Protein AF-0000000084342957 (afdb_homodimer)

Solvent-accessible surface area (backbone atoms only — not comparable to full-atom values): 15494 Å² total; per-residue (Å²): 100,34,30,56,42,54,36,85,74,47,52,72,44,72,30,67,52,83,73,26,59,32,40,30,31,39,36,28,61,41,45,29,20,44,30,53,32,38,37,45,49,62,31,44,45,52,56,25,29,35,70,24,35,32,45,36,38,28,73,36,48,53,37,38,39,32,48,64,72,35,62,43,83,40,42,57,50,13,36,37,44,44,62,55,54,48,44,33,34,40,35,20,83,49,90,54,54,22,34,37,38,40,35,29,37,32,11,43,66,70,14,83,53,43,42,89,56,46,39,68,37,36,43,71,87,54,81,88,56,61,72,46,62,33,43,81,42,66,64,58,90,84,52,83,78,61,67,60,68,14,54,60,69,75,108,100,33,30,57,43,52,37,84,74,48,51,70,44,72,30,67,53,83,73,28,59,33,41,29,31,37,37,29,62,41,45,30,21,44,31,51,33,39,36,44,50,60,31,44,45,52,55,24,28,34,68,25,35,33,45,36,38,28,73,36,49,50,37,37,38,34,49,64,74,36,62,43,81,40,40,55,51,13,36,36,45,44,64,56,56,47,44,32,34,41,35,20,83,48,89,55,54,22,34,37,38,40,34,28,38,32,11,44,68,71,14,82,54,42,42,88,57,46,41,69,37,37,43,70,88,53,81,85,57,61,72,45,62,32,44,81,41,67,63,57,92,83,53,83,76,62,68,62,68,13,53,60,68,74,108

Foldseek 3Di:
DALDDDPVRFDWDWFPLPVFIWTWGKEAAAWKIKIWIKGFAFGWHAKWFKQWKKKKAWQAAWKWKDWQLAIDIDHHGDMDIDHHGTTMIMTRNDNGMTIMMMMTTQYQCPAPRPVVRYHYRDDVPDDGHHPDHMYIGGDDPPDPRDVCSHVVVVD/DALDDDPVRFDWDWFPLPVFIWTWGKEAAAWKIKIWIKGFAFGWHAWKFKQWKKKKAWQAAWKWKDWQLAIDIDHHGDMDIDHHGTTMIMTRNDHGMTIMMMMTTQYQCPAPRPVVRYYYRDDVPDDGHHPDHMYIGGDDPPDPRDPCSHVVVVD

Radius of gyration: 19.11 Å; Cα contacts (8 Å, |Δi|>4): 869; chains: 2; bounding box: 41×60×44 Å

InterPro domains:
  IPR011051 RmlC-like cupin domain superfamily [SSF51182] (17-108)
  IPR013096 Cupin 2, conserved barrel [PF07883] (40-103)
  IPR014710 RmlC-like jelly roll fold [G3DSA:2.60.120.10] (9-112)
  IPR052538 Flavonoid dioxygenase-like [PTHR43346] (22-108)

Structure (mmCIF, N/CA/C/O backbone):
data_AF-0000000084342957-model_v1
#
loop_
_entity.id
_entity.type
_entity.pdbx_description
1 polymer 'Cupin domain-containing protein'
#
loop_
_atom_site.group_PDB
_atom_site.id
_atom_site.type_symbol
_atom_site.label_atom_id
_atom_site.label_alt_id
_atom_site.label_comp_id
_atom_site.label_asym_id
_atom_site.label_entity_id
_atom_site.label_seq_id
_atom_site.pdbx_PDB_ins_code
_atom_site.Cartn_x
_atom_site.Cartn_y
_atom_site.Cartn_z
_atom_site.occupancy
_atom_site.B_iso_or_equiv
_atom_site.auth_seq_id
_atom_site.auth_comp_id
_atom_site.auth_asym_id
_atom_site.auth_atom_id
_atom_site.pdbx_PDB_model_num
ATOM 1 N N . MET A 1 1 ? 16.969 -3.561 -14.594 1 85 1 MET A N 1
ATOM 2 C CA . MET A 1 1 ? 15.82 -3.293 -13.727 1 85 1 MET A CA 1
ATOM 3 C C . MET A 1 1 ? 14.875 -4.484 -13.695 1 85 1 MET A C 1
ATOM 5 O O . MET A 1 1 ? 14.914 -5.34 -14.586 1 85 1 MET A O 1
ATOM 9 N N . SER A 1 2 ? 14.156 -4.656 -12.633 1 96.25 2 SER A N 1
ATOM 10 C CA . SER A 1 2 ? 13.266 -5.793 -12.422 1 96.25 2 SER A CA 1
ATOM 11 C C . SER A 1 2 ? 11.984 -5.363 -11.711 1 96.25 2 SER A C 1
ATOM 13 O O . SER A 1 2 ? 11.945 -4.316 -11.07 1 96.25 2 SER A O 1
ATOM 15 N N . ILE A 1 3 ? 11.016 -6.16 -11.883 1 98.69 3 ILE A N 1
ATOM 16 C CA . ILE A 1 3 ? 9.773 -5.941 -11.156 1 98.69 3 ILE A CA 1
ATOM 17 C C . ILE A 1 3 ? 9.945 -6.355 -9.695 1 98.69 3 ILE A C 1
ATOM 19 O O . ILE A 1 3 ? 9.055 -6.141 -8.875 1 98.69 3 ILE A O 1
ATOM 23 N N . HIS A 1 4 ? 11.016 -6.926 -9.328 1 98.81 4 HIS A N 1
ATOM 24 C CA . HIS A 1 4 ? 11.391 -7.32 -7.977 1 98.81 4 HIS A CA 1
ATOM 25 C C . HIS A 1 4 ? 12.617 -6.551 -7.5 1 98.81 4 HIS A C 1
ATOM 27 O O . HIS A 1 4 ? 13.578 -6.383 -8.25 1 98.81 4 HIS A O 1
ATOM 33 N N . ALA A 1 5 ? 12.609 -6.043 -6.309 1 98.81 5 ALA A N 1
ATOM 34 C CA . ALA A 1 5 ? 13.75 -5.418 -5.648 1 98.81 5 ALA A CA 1
ATOM 35 C C . ALA A 1 5 ? 13.93 -5.961 -4.234 1 98.81 5 ALA A C 1
ATOM 37 O O . ALA A 1 5 ? 12.977 -5.988 -3.449 1 98.81 5 ALA A O 1
ATOM 38 N N . SER A 1 6 ? 15.156 -6.406 -3.951 1 98.5 6 SER A N 1
ATOM 39 C CA . SER A 1 6 ? 15.438 -6.793 -2.572 1 98.5 6 SER A CA 1
ATOM 40 C C . SER A 1 6 ? 15.32 -5.598 -1.63 1 98.5 6 SER A C 1
ATOM 42 O O . SER A 1 6 ? 15.555 -4.457 -2.035 1 98.5 6 SER A O 1
ATOM 44 N N . GLY A 1 7 ? 14.914 -5.883 -0.391 1 97.81 7 GLY A N 1
ATOM 45 C CA . GLY A 1 7 ? 14.875 -4.812 0.595 1 97.81 7 GLY A CA 1
ATOM 46 C C . GLY A 1 7 ? 16.188 -4.059 0.713 1 97.81 7 GLY A C 1
ATOM 47 O O . GLY A 1 7 ? 16.188 -2.836 0.876 1 97.81 7 GLY A O 1
ATOM 48 N N . ALA A 1 8 ? 17.25 -4.75 0.564 1 97.5 8 ALA A N 1
ATOM 49 C CA . ALA A 1 8 ? 18.578 -4.164 0.693 1 97.5 8 ALA A CA 1
ATOM 50 C C . ALA A 1 8 ? 18.891 -3.264 -0.497 1 97.5 8 ALA A C 1
ATOM 52 O O . ALA A 1 8 ? 19.672 -2.318 -0.376 1 97.5 8 ALA A O 1
ATOM 53 N N . SER A 1 9 ? 18.297 -3.521 -1.662 1 98.06 9 SER A N 1
ATOM 54 C CA . SER A 1 9 ? 18.625 -2.773 -2.871 1 98.06 9 SER A CA 1
ATOM 55 C C . SER A 1 9 ? 17.781 -1.5 -2.975 1 98.06 9 SER A C 1
ATOM 57 O O . SER A 1 9 ? 18.078 -0.625 -3.791 1 98.06 9 SER A O 1
ATOM 59 N N . VAL A 1 10 ? 16.688 -1.373 -2.205 1 98.62 10 VAL A N 1
ATOM 60 C CA . VAL A 1 10 ? 15.93 -0.135 -2.113 1 98.62 10 VAL A CA 1
ATOM 61 C C . VAL A 1 10 ? 16.5 0.743 -1 1 98.62 10 VAL A C 1
ATOM 63 O O . VAL A 1 10 ? 16.391 0.409 0.182 1 98.62 10 VAL A O 1
ATOM 66 N N . PRO A 1 11 ? 17.047 1.845 -1.346 1 98.31 11 PRO A N 1
ATOM 67 C CA . PRO A 1 11 ? 17.688 2.656 -0.306 1 98.31 11 PRO A CA 1
ATOM 68 C C . PRO A 1 11 ? 16.688 3.328 0.621 1 98.31 11 PRO A C 1
ATOM 70 O O . PRO A 1 11 ? 15.617 3.75 0.173 1 98.31 11 PRO A O 1
ATOM 73 N N . GLU A 1 12 ? 16.969 3.289 1.884 1 98.38 12 GLU A N 1
ATOM 74 C CA . GLU A 1 12 ? 16.297 4.203 2.807 1 98.38 12 GLU A CA 1
ATOM 75 C C . GLU A 1 12 ? 16.969 5.574 2.807 1 98.38 12 GLU A C 1
ATOM 77 O O . GLU A 1 12 ? 18.188 5.68 2.988 1 98.38 12 GLU A O 1
ATOM 82 N N . ASP A 1 13 ? 16.219 6.605 2.529 1 98.38 13 ASP A N 1
ATOM 83 C CA . ASP A 1 13 ? 16.766 7.953 2.508 1 98.38 13 ASP A CA 1
ATOM 84 C C . ASP A 1 13 ? 15.812 8.953 3.162 1 98.38 13 ASP A C 1
ATOM 86 O O . ASP A 1 13 ? 14.742 8.562 3.645 1 98.38 13 ASP A O 1
ATOM 90 N N . VAL A 1 14 ? 16.25 10.156 3.277 1 97.88 14 VAL A N 1
ATOM 91 C CA . VAL A 1 14 ? 15.539 11.18 4.023 1 97.88 14 VAL A CA 1
ATOM 92 C C . VAL A 1 14 ? 14.633 11.969 3.076 1 97.88 14 VAL A C 1
ATOM 94 O O . VAL A 1 14 ? 15.078 12.43 2.023 1 97.88 14 VAL A O 1
ATOM 97 N N . ALA A 1 15 ? 13.367 12.031 3.375 1 97.19 15 ALA A N 1
ATOM 98 C CA . ALA A 1 15 ? 12.438 12.969 2.752 1 97.19 15 ALA A CA 1
ATOM 99 C C . ALA A 1 15 ? 12.297 14.234 3.592 1 97.19 15 ALA A C 1
ATOM 101 O O . ALA A 1 15 ? 11.875 14.172 4.75 1 97.19 15 ALA A O 1
ATOM 102 N N . ASP A 1 16 ? 12.555 15.344 2.98 1 94.44 16 ASP A N 1
ATOM 103 C CA . ASP A 1 16 ? 12.57 16.609 3.688 1 94.44 16 ASP A CA 1
ATOM 104 C C . ASP A 1 16 ? 11.273 17.391 3.471 1 94.44 16 ASP A C 1
ATOM 106 O O . ASP A 1 16 ? 11.016 17.891 2.373 1 94.44 16 ASP A O 1
ATOM 110 N N . MET A 1 17 ? 10.508 17.547 4.551 1 91.94 17 MET A N 1
ATOM 111 C CA . MET A 1 17 ? 9.219 18.219 4.488 1 91.94 17 MET A CA 1
ATOM 112 C C . MET A 1 17 ? 9.352 19.688 4.91 1 91.94 17 MET A C 1
ATOM 114 O O . MET A 1 17 ? 8.352 20.328 5.227 1 91.94 17 MET A O 1
ATOM 118 N N . GLY A 1 18 ? 10.578 20.188 4.91 1 84.81 18 GLY A N 1
ATOM 119 C CA . GLY A 1 18 ? 10.836 21.562 5.305 1 84.81 18 GLY A CA 1
ATOM 120 C C . GLY A 1 18 ? 10.984 21.734 6.805 1 84.81 18 GLY A C 1
ATOM 121 O O . GLY A 1 18 ? 12.086 22 7.297 1 84.81 18 GLY A O 1
ATOM 122 N N . SER A 1 19 ? 9.922 21.547 7.543 1 87.06 19 SER A N 1
ATOM 123 C CA . SER A 1 19 ? 9.93 21.719 8.992 1 87.06 19 SER A CA 1
ATOM 124 C C . SER A 1 19 ? 10.383 20.453 9.695 1 87.06 19 SER A C 1
ATOM 126 O O . SER A 1 19 ? 10.75 20.484 10.875 1 87.06 19 SER A O 1
ATOM 128 N N . ALA A 1 20 ? 10.281 19.422 9.07 1 94.62 20 ALA A N 1
ATOM 129 C CA . ALA A 1 20 ? 10.664 18.094 9.578 1 94.62 20 ALA A CA 1
ATOM 130 C C . ALA A 1 20 ? 11.047 17.156 8.445 1 94.62 20 ALA A C 1
ATOM 132 O O . ALA A 1 20 ? 10.766 17.438 7.277 1 94.62 20 ALA A O 1
ATOM 133 N N . SER A 1 21 ? 11.797 16.141 8.82 1 97.44 21 SER A N 1
ATOM 134 C CA . SER A 1 21 ? 12.156 15.117 7.848 1 97.44 21 SER A CA 1
ATOM 135 C C . SER A 1 21 ? 11.867 13.719 8.391 1 97.44 21 SER A C 1
ATOM 137 O O . SER A 1 21 ? 11.688 13.539 9.594 1 97.44 21 SER A O 1
ATOM 139 N N . PHE A 1 22 ? 11.719 12.844 7.527 1 98.06 22 PHE A N 1
ATOM 140 C CA . PHE A 1 22 ? 11.555 11.445 7.906 1 98.06 22 PHE A CA 1
ATOM 141 C C . PHE A 1 22 ? 12.367 10.539 6.984 1 98.06 22 PHE A C 1
ATOM 143 O O . PHE A 1 22 ? 12.773 10.953 5.898 1 98.06 22 PHE A O 1
ATOM 150 N N . ARG A 1 23 ? 12.648 9.305 7.449 1 98.56 23 ARG A N 1
ATOM 151 C CA . ARG A 1 23 ? 13.312 8.297 6.629 1 98.56 23 ARG A CA 1
ATOM 152 C C . ARG A 1 23 ? 12.297 7.383 5.957 1 98.56 23 ARG A C 1
ATOM 154 O O . ARG A 1 23 ? 11.273 7.039 6.555 1 98.56 23 ARG A O 1
ATOM 161 N N . THR A 1 24 ? 12.633 7.062 4.746 1 98.75 24 THR A N 1
ATOM 162 C CA . THR A 1 24 ? 11.656 6.242 4.035 1 98.75 24 THR A CA 1
ATOM 163 C C . THR A 1 24 ? 12.336 5.41 2.951 1 98.75 24 THR A C 1
ATOM 165 O O . THR A 1 24 ? 13.359 5.816 2.404 1 98.75 24 THR A O 1
ATOM 168 N N . LYS A 1 25 ? 11.875 4.191 2.744 1 98.88 25 LYS A N 1
ATOM 169 C CA . LYS A 1 25 ? 12.031 3.471 1.486 1 98.88 25 LYS A CA 1
ATOM 170 C C . LYS A 1 25 ? 10.828 3.695 0.57 1 98.88 25 LYS A C 1
ATOM 172 O O . LYS A 1 25 ? 9.688 3.744 1.033 1 98.88 25 LYS A O 1
ATOM 177 N N . ALA A 1 26 ? 11.094 3.852 -0.698 1 98.94 26 ALA A N 1
ATOM 178 C CA . ALA A 1 26 ? 10.008 4.121 -1.633 1 98.94 26 ALA A CA 1
ATOM 179 C C . ALA A 1 26 ? 10.18 3.334 -2.926 1 98.94 26 ALA A C 1
ATOM 181 O O . ALA A 1 26 ? 11.281 3.279 -3.482 1 98.94 26 ALA A O 1
ATOM 182 N N . VAL A 1 27 ? 9.07 2.705 -3.389 1 98.94 27 VAL A N 1
ATOM 183 C CA . VAL A 1 27 ? 9.023 2.064 -4.699 1 98.94 27 VAL A CA 1
ATOM 184 C C . VAL A 1 27 ? 7.789 2.533 -5.461 1 98.94 27 VAL A C 1
ATOM 186 O O . VAL A 1 27 ? 6.883 3.133 -4.879 1 98.94 27 VAL A O 1
ATOM 189 N N . TYR A 1 28 ? 7.82 2.322 -6.75 1 98.94 28 TYR A N 1
ATOM 190 C CA . TYR A 1 28 ? 6.66 2.719 -7.543 1 98.94 28 TYR A CA 1
ATOM 191 C C . TYR A 1 28 ? 6.523 1.845 -8.781 1 98.94 28 TYR A C 1
ATOM 193 O O . TYR A 1 28 ? 7.5 1.259 -9.25 1 98.94 28 TYR A O 1
ATOM 201 N N . GLY A 1 29 ? 5.328 1.622 -9.203 1 98.81 29 GLY A N 1
ATOM 202 C CA . GLY A 1 29 ? 4.996 1.127 -10.531 1 98.81 29 GLY A CA 1
ATOM 203 C C . GLY A 1 29 ? 4.391 2.189 -11.43 1 98.81 29 GLY A C 1
ATOM 204 O O . GLY A 1 29 ? 4.758 3.363 -11.344 1 98.81 29 GLY A O 1
ATOM 205 N N . GLY A 1 30 ? 3.537 1.768 -12.367 1 98.75 30 GLY A N 1
ATOM 206 C CA . GLY A 1 30 ? 2.898 2.705 -13.273 1 98.75 30 GLY A CA 1
ATOM 207 C C . GLY A 1 30 ? 1.683 3.387 -12.672 1 98.75 30 GLY A C 1
ATOM 208 O O . GLY A 1 30 ? 1.327 4.496 -13.07 1 98.75 30 GLY A O 1
ATOM 209 N N . SER A 1 31 ? 1.071 2.752 -11.672 1 98.88 31 SER A N 1
ATOM 210 C CA . SER A 1 31 ? -0.23 3.23 -11.219 1 98.88 31 SER A CA 1
ATOM 211 C C . SER A 1 31 ? -0.143 3.812 -9.812 1 98.88 31 SER A C 1
ATOM 213 O O . SER A 1 31 ? -0.977 4.633 -9.422 1 98.88 31 SER A O 1
ATOM 215 N N . SER A 1 32 ? 0.807 3.381 -9 1 98.94 32 SER A N 1
ATOM 216 C CA . SER A 1 32 ? 0.867 3.789 -7.598 1 98.94 32 SER A CA 1
ATOM 217 C C . SER A 1 32 ? 2.301 3.768 -7.078 1 98.94 32 SER A C 1
ATOM 219 O O . SER A 1 32 ? 3.211 3.303 -7.77 1 98.94 32 SER A O 1
ATOM 221 N N . SER A 1 33 ? 2.557 4.352 -5.969 1 98.94 33 SER A N 1
ATOM 222 C CA . SER A 1 33 ? 3.793 4.234 -5.199 1 98.94 33 SER A CA 1
ATOM 223 C C . SER A 1 33 ? 3.521 3.703 -3.797 1 98.94 33 SER A C 1
ATOM 225 O O . SER A 1 33 ? 2.408 3.832 -3.283 1 98.94 33 SER A O 1
ATOM 227 N N . LEU A 1 34 ? 4.453 3.043 -3.24 1 98.94 34 LEU A N 1
ATOM 228 C CA . LEU A 1 34 ? 4.441 2.438 -1.914 1 98.94 34 LEU A CA 1
ATOM 229 C C . LEU A 1 34 ? 5.668 2.867 -1.11 1 98.94 34 LEU A C 1
ATOM 231 O O . LEU A 1 34 ? 6.801 2.691 -1.559 1 98.94 34 LEU A O 1
ATOM 235 N N . MET A 1 35 ? 5.414 3.43 0.099 1 98.94 35 MET A N 1
ATOM 236 C CA . MET A 1 35 ? 6.484 3.932 0.952 1 98.94 35 MET A CA 1
ATOM 237 C C . MET A 1 35 ? 6.406 3.316 2.346 1 98.94 35 MET A C 1
ATOM 239 O O . MET A 1 35 ? 5.32 3.176 2.906 1 98.94 35 MET A O 1
ATOM 243 N N . ILE A 1 36 ? 7.496 2.855 2.842 1 98.94 36 ILE A N 1
ATOM 244 C CA . ILE A 1 36 ? 7.672 2.494 4.242 1 98.94 36 ILE A CA 1
ATOM 245 C C . ILE A 1 36 ? 8.406 3.613 4.977 1 98.94 36 ILE A C 1
ATOM 247 O O . ILE A 1 36 ? 9.641 3.697 4.918 1 98.94 36 ILE A O 1
ATOM 251 N N . ALA A 1 37 ? 7.699 4.441 5.707 1 98.88 37 ALA A N 1
ATOM 252 C CA . ALA A 1 37 ? 8.211 5.711 6.207 1 98.88 37 ALA A CA 1
ATOM 253 C C . ALA A 1 37 ? 8.289 5.711 7.73 1 98.88 37 ALA A C 1
ATOM 255 O O . ALA A 1 37 ? 7.312 5.395 8.406 1 98.88 37 ALA A O 1
ATOM 256 N N . THR A 1 38 ? 9.375 6.031 8.25 1 98.88 38 THR A N 1
ATOM 257 C CA . THR A 1 38 ? 9.562 6.145 9.688 1 98.88 38 THR A CA 1
ATOM 258 C C . THR A 1 38 ? 9.688 7.609 10.102 1 98.88 38 THR A C 1
ATOM 260 O O . THR A 1 38 ? 10.555 8.328 9.602 1 98.88 38 THR A O 1
ATOM 263 N N . ARG A 1 39 ? 8.852 8.016 10.953 1 98.62 39 ARG A N 1
ATOM 264 C CA . ARG A 1 39 ? 8.852 9.375 11.484 1 98.62 39 ARG A CA 1
ATOM 265 C C . ARG A 1 39 ? 9.398 9.398 12.906 1 98.62 39 ARG A C 1
ATOM 267 O O . ARG A 1 39 ? 8.922 8.664 13.773 1 98.62 39 ARG A O 1
ATOM 274 N N . PRO A 1 40 ? 10.375 10.227 13.164 1 98.56 40 PRO A N 1
ATOM 275 C CA . PRO A 1 40 ? 10.961 10.266 14.508 1 98.56 40 PRO A CA 1
ATOM 276 C C . PRO A 1 40 ? 10.016 10.867 15.547 1 98.56 40 PRO A C 1
ATOM 278 O O . PRO A 1 40 ? 9 11.461 15.195 1 98.56 40 PRO A O 1
ATOM 281 N N . ALA A 1 41 ? 10.391 10.656 16.859 1 98.44 41 ALA A N 1
ATOM 282 C CA . ALA A 1 41 ? 9.688 11.328 17.953 1 98.44 41 ALA A CA 1
ATOM 283 C C . ALA A 1 41 ? 9.648 12.836 17.734 1 98.44 41 ALA A C 1
ATOM 285 O O . ALA A 1 41 ? 10.648 13.438 17.328 1 98.44 41 ALA A O 1
ATOM 286 N N . GLY A 1 42 ? 8.5 13.422 17.906 1 97.88 42 GLY A N 1
ATOM 287 C CA . GLY A 1 42 ? 8.367 14.867 17.812 1 97.88 42 GLY A CA 1
ATOM 288 C C . GLY A 1 42 ? 8.156 15.359 16.391 1 97.88 42 GLY A C 1
ATOM 289 O O . GLY A 1 42 ? 7.938 16.547 16.156 1 97.88 42 GLY A O 1
ATOM 290 N N . TYR A 1 43 ? 8.242 14.43 15.391 1 98.06 43 TYR A N 1
ATOM 291 C CA . TYR A 1 43 ? 8.039 14.797 13.992 1 98.06 43 TYR A CA 1
ATOM 292 C C . TYR A 1 43 ? 6.777 15.633 13.82 1 98.06 43 TYR A C 1
ATOM 294 O O . TYR A 1 43 ? 5.723 15.289 14.359 1 98.06 43 TYR A O 1
ATOM 302 N N . HIS A 1 44 ? 6.855 16.75 13.109 1 97.56 44 HIS A N 1
ATOM 303 C CA . HIS A 1 44 ? 5.738 17.625 12.805 1 97.56 44 HIS A CA 1
ATOM 304 C C . HIS A 1 44 ? 5.883 18.25 11.422 1 97.56 44 HIS A C 1
ATOM 306 O O . HIS A 1 44 ? 6.539 19.281 11.258 1 97.56 44 HIS A O 1
ATOM 312 N N . SER A 1 45 ? 5.168 17.672 10.43 1 96.06 45 SER A N 1
ATOM 313 C CA . SER A 1 45 ? 5.324 18.156 9.07 1 96.06 45 SER A CA 1
ATOM 314 C C . SER A 1 45 ? 4.492 19.422 8.844 1 96.06 45 SER A C 1
ATOM 316 O O . SER A 1 45 ? 3.547 19.688 9.586 1 96.06 45 SER A O 1
ATOM 318 N N . ARG A 1 46 ? 4.762 20.141 7.754 1 94.38 46 ARG A N 1
ATOM 319 C CA . ARG A 1 46 ? 3.969 21.281 7.316 1 94.38 46 ARG A CA 1
ATOM 320 C C . ARG A 1 46 ? 2.725 20.828 6.559 1 94.38 46 ARG A C 1
ATOM 322 O O . ARG A 1 46 ? 2.777 19.859 5.789 1 94.38 46 ARG A O 1
ATOM 329 N N . PRO A 1 47 ? 1.67 21.609 6.777 1 96.88 47 PRO A N 1
ATOM 330 C CA . PRO A 1 47 ? 0.495 21.312 5.953 1 96.88 47 PRO A CA 1
ATOM 331 C C . PRO A 1 47 ? 0.797 21.359 4.457 1 96.88 47 PRO A C 1
ATOM 333 O O . PRO A 1 47 ? 1.562 22.219 4 1 96.88 47 PRO A O 1
ATOM 336 N N . HIS A 1 48 ? 0.256 20.469 3.641 1 98 48 HIS A N 1
ATOM 337 C CA . HIS A 1 48 ? 0.51 20.328 2.209 1 98 48 HIS A CA 1
ATOM 338 C C . HIS A 1 48 ? -0.633 19.609 1.513 1 98 48 HIS A C 1
ATOM 340 O O . HIS A 1 48 ? -1.57 19.141 2.166 1 98 48 HIS A O 1
ATOM 346 N N . THR A 1 49 ? -0.619 19.562 0.205 1 98.25 49 THR A N 1
ATOM 347 C CA . THR A 1 49 ? -1.577 18.828 -0.62 1 98.25 49 THR A CA 1
ATOM 348 C C . THR A 1 49 ? -0.86 18.031 -1.704 1 98.25 49 THR A C 1
ATOM 350 O O . THR A 1 49 ? 0.312 18.281 -1.993 1 98.25 49 THR A O 1
ATOM 353 N N . HIS A 1 50 ? -1.405 17.109 -2.209 1 98.31 50 HIS A N 1
ATOM 354 C CA . HIS A 1 50 ? -1.101 16.438 -3.473 1 98.31 50 HIS A CA 1
ATOM 355 C C . HIS A 1 50 ? -2.354 15.828 -4.09 1 98.31 50 HIS A C 1
ATOM 357 O O . HIS A 1 50 ? -3.295 15.484 -3.373 1 98.31 50 HIS A O 1
ATOM 363 N N . ASP A 1 51 ? -2.371 15.758 -5.465 1 98.19 51 ASP A N 1
ATOM 364 C CA . ASP A 1 51 ? -3.535 15.281 -6.211 1 98.19 51 ASP A CA 1
ATOM 365 C C . ASP A 1 51 ? -3.504 13.766 -6.375 1 98.19 51 ASP A C 1
ATOM 367 O O . ASP A 1 51 ? -3.574 13.258 -7.496 1 98.19 51 ASP A O 1
ATOM 371 N N . CYS A 1 52 ? -3.455 13.031 -5.359 1 98.75 52 CYS A N 1
ATOM 372 C CA . CYS A 1 52 ? -3.566 11.578 -5.301 1 98.75 52 CYS A CA 1
ATOM 373 C C . CYS A 1 52 ? -4.285 11.133 -4.035 1 98.75 52 CYS A C 1
ATOM 375 O O . CYS A 1 52 ? -4.359 11.891 -3.062 1 98.75 52 CYS A O 1
ATOM 377 N N . GLU A 1 53 ? -4.961 10.039 -4.141 1 98.88 53 GLU A N 1
ATOM 378 C CA . GLU A 1 53 ? -5.43 9.359 -2.938 1 98.88 53 GLU A CA 1
ATOM 379 C C . GLU A 1 53 ? -4.27 8.75 -2.16 1 98.88 53 GLU A C 1
ATOM 381 O O . GLU A 1 53 ? -3.355 8.164 -2.752 1 98.88 53 GLU A O 1
ATOM 386 N N . GLN A 1 54 ? -4.242 8.891 -0.891 1 98.94 54 GLN A N 1
ATOM 387 C CA . GLN A 1 54 ? -3.24 8.273 -0.029 1 98.94 54 GLN A CA 1
ATOM 388 C C . GLN A 1 54 ? -3.887 7.336 0.984 1 98.94 54 GLN A C 1
ATOM 390 O O . GLN A 1 54 ? -4.75 7.75 1.762 1 98.94 54 GLN A O 1
ATOM 395 N N . LEU A 1 55 ? -3.654 6.035 0.95 1 98.94 55 LEU A N 1
ATOM 396 C CA . LEU A 1 55 ? -3.996 5.082 2 1 98.94 55 LEU A CA 1
ATOM 397 C C . LEU A 1 55 ? -2.822 4.879 2.951 1 98.94 55 LEU A C 1
ATOM 399 O O . LEU A 1 55 ? -1.672 4.793 2.514 1 98.94 55 LEU A O 1
ATOM 403 N N . ASN A 1 56 ? -3.102 4.863 4.215 1 98.94 56 ASN A N 1
ATOM 404 C CA . ASN A 1 56 ? -2.092 4.699 5.254 1 98.94 56 ASN A CA 1
ATOM 405 C C . ASN A 1 56 ? -2.412 3.523 6.168 1 98.94 56 ASN A C 1
ATOM 407 O O . ASN A 1 56 ? -3.574 3.299 6.516 1 98.94 56 ASN A O 1
ATOM 411 N N . TRP A 1 57 ? -1.453 2.756 6.484 1 99 57 TRP A N 1
ATOM 412 C CA . TRP A 1 57 ? -1.478 1.754 7.547 1 99 57 TRP A CA 1
ATOM 413 C C . TRP A 1 57 ? -0.358 1.999 8.555 1 99 57 TRP A C 1
ATOM 415 O O . TRP A 1 57 ? 0.818 2.041 8.18 1 99 57 TRP A O 1
ATOM 425 N N . LEU A 1 58 ? -0.715 2.248 9.844 1 98.94 58 LEU A N 1
ATOM 426 C CA . LEU A 1 58 ? 0.312 2.463 10.859 1 98.94 58 LEU A CA 1
ATOM 427 C C . LEU A 1 58 ? 0.857 1.133 11.367 1 98.94 58 LEU A C 1
ATOM 429 O O . LEU A 1 58 ? 0.176 0.42 12.109 1 98.94 58 LEU A O 1
ATOM 433 N N . GLN A 1 59 ? 2.062 0.852 10.992 1 98.81 59 GLN A N 1
ATOM 434 C CA . GLN A 1 59 ? 2.678 -0.431 11.32 1 98.81 59 GLN A CA 1
ATOM 435 C C . GLN A 1 59 ? 3.129 -0.469 12.773 1 98.81 59 GLN A C 1
ATOM 437 O O . GLN A 1 59 ? 3.062 -1.515 13.422 1 98.81 59 GLN A O 1
ATOM 442 N N . SER A 1 60 ? 3.639 0.642 13.266 1 98.81 60 SER A N 1
ATOM 443 C CA . SER A 1 60 ? 4.094 0.713 14.648 1 98.81 60 SER A CA 1
ATOM 444 C C . SER A 1 60 ? 4.047 2.145 15.172 1 98.81 60 SER A C 1
ATOM 446 O O . SER A 1 60 ? 4.148 3.098 14.398 1 98.81 60 SER A O 1
ATOM 448 N N . GLY A 1 61 ? 3.893 2.311 16.547 1 98.75 61 GLY A N 1
ATOM 449 C CA . GLY A 1 61 ? 3.867 3.609 17.203 1 98.75 61 GLY A CA 1
ATOM 450 C C . GLY A 1 61 ? 2.496 4.258 17.188 1 98.75 61 GLY A C 1
ATOM 451 O O . GLY A 1 61 ? 1.479 3.568 17.281 1 98.75 61 GLY A O 1
ATOM 452 N N . GLU A 1 62 ? 2.461 5.547 17.297 1 98.75 62 GLU A N 1
ATOM 453 C CA . GLU A 1 62 ? 1.262 6.371 17.188 1 98.75 62 GLU A CA 1
ATOM 454 C C . GLU A 1 62 ? 1.54 7.648 16.406 1 98.75 62 GLU A C 1
ATOM 456 O O . GLU A 1 62 ? 2.689 8.086 16.297 1 98.75 62 GLU A O 1
ATOM 461 N N . LEU A 1 63 ? 0.555 8.172 15.828 1 98.81 63 LEU A N 1
ATOM 462 C CA . LEU A 1 63 ? 0.706 9.336 14.969 1 98.81 63 LEU A CA 1
ATOM 463 C C . LEU A 1 63 ? -0.606 10.102 14.859 1 98.81 63 LEU A C 1
ATOM 465 O O . LEU A 1 63 ? -1.657 9.516 14.602 1 98.81 63 LEU A O 1
ATOM 469 N N . TRP A 1 64 ? -0.577 11.391 15.094 1 98.88 64 TRP A N 1
ATOM 470 C CA . TRP A 1 64 ? -1.694 12.25 14.727 1 98.88 64 TRP A CA 1
ATOM 471 C C . TRP A 1 64 ? -1.621 12.641 13.25 1 98.88 64 TRP A C 1
ATOM 473 O O . TRP A 1 64 ? -0.572 13.07 12.766 1 98.88 64 TRP A O 1
ATOM 483 N N . VAL A 1 65 ? -2.684 12.414 12.555 1 98.94 65 VAL A N 1
ATOM 484 C CA . VAL A 1 65 ? -2.838 12.891 11.18 1 98.94 65 VAL A CA 1
ATOM 485 C C . VAL A 1 65 ? -3.98 13.898 11.102 1 98.94 65 VAL A C 1
ATOM 487 O O . VAL A 1 65 ? -5.07 13.648 11.625 1 98.94 65 VAL A O 1
ATOM 490 N N . PHE A 1 66 ? -3.701 14.992 10.5 1 98.81 66 PHE A N 1
ATOM 491 C CA . PHE A 1 66 ? -4.691 16.047 10.336 1 98.81 66 PHE A CA 1
ATOM 492 C C . PHE A 1 66 ? -5.098 16.188 8.875 1 98.81 66 PHE A C 1
ATOM 494 O O . PHE A 1 66 ? -4.25 16.172 7.98 1 98.81 66 PHE A O 1
ATOM 501 N N . VAL A 1 67 ? -6.363 16.219 8.641 1 98.81 67 VAL A N 1
ATOM 502 C CA . VAL A 1 67 ? -6.941 16.453 7.324 1 98.81 67 VAL A CA 1
ATOM 503 C C . VAL A 1 67 ? -7.957 17.594 7.391 1 98.81 67 VAL A C 1
ATOM 505 O O . VAL A 1 67 ? -9.031 17.438 7.977 1 98.81 67 VAL A O 1
ATOM 508 N N . GLU A 1 68 ? -7.598 18.641 6.707 1 98.31 68 GLU A N 1
ATOM 509 C CA . GLU A 1 68 ? -8.406 19.859 6.793 1 98.31 68 GLU A CA 1
ATOM 510 C C . GLU A 1 68 ? -8.609 20.281 8.242 1 98.31 68 GLU A C 1
ATOM 512 O O . GLU A 1 68 ? -7.641 20.578 8.953 1 98.31 68 GLU A O 1
ATOM 517 N N . ASP A 1 69 ? -9.773 20.266 8.695 1 98.38 69 ASP A N 1
ATOM 518 C CA . ASP A 1 69 ? -10.039 20.734 10.047 1 98.38 69 ASP A CA 1
ATOM 519 C C . ASP A 1 69 ? -10.258 19.578 11.008 1 98.38 69 ASP A C 1
ATOM 521 O O . ASP A 1 69 ? -10.812 19.75 12.094 1 98.38 69 ASP A O 1
ATOM 525 N N . ARG A 1 70 ? -9.883 18.438 10.664 1 98.44 70 ARG A N 1
ATOM 526 C CA . ARG A 1 70 ? -10.109 17.234 11.461 1 98.44 70 ARG A CA 1
ATOM 527 C C . ARG A 1 70 ? -8.789 16.656 11.953 1 98.44 70 ARG A C 1
ATOM 529 O O . ARG A 1 70 ? -7.738 16.859 11.344 1 98.44 70 ARG A O 1
ATOM 536 N N . ALA A 1 71 ? -8.891 15.953 13.07 1 98.81 71 ALA A N 1
ATOM 537 C CA . ALA A 1 71 ? -7.746 15.273 13.672 1 98.81 71 ALA A CA 1
ATOM 538 C C . ALA A 1 71 ? -8.039 13.789 13.875 1 98.81 71 ALA A C 1
ATOM 540 O O . ALA A 1 71 ? -9.117 13.422 14.352 1 98.81 71 ALA A O 1
ATOM 541 N N . PHE A 1 72 ? -7.148 12.914 13.547 1 98.81 72 PHE A N 1
ATOM 542 C CA . PHE A 1 72 ? -7.258 11.477 13.719 1 98.81 72 PHE A CA 1
ATOM 543 C C . PHE A 1 72 ? -6.051 10.93 14.469 1 98.81 72 PHE A C 1
ATOM 545 O O . PHE A 1 72 ? -4.906 11.133 14.055 1 98.81 72 PHE A O 1
ATOM 552 N N . HIS A 1 73 ? -6.273 10.32 15.555 1 98.81 73 HIS A N 1
ATOM 553 C CA . HIS A 1 73 ? -5.211 9.664 16.312 1 98.81 73 HIS A CA 1
ATOM 554 C C . HIS A 1 73 ? -5.039 8.211 15.883 1 98.81 73 HIS A C 1
ATOM 556 O O . HIS A 1 73 ? -5.816 7.344 16.297 1 98.81 73 HIS A O 1
ATOM 562 N N . MET A 1 74 ? -3.973 7.988 15.133 1 98.81 74 MET A N 1
ATOM 563 C CA . MET A 1 74 ? -3.701 6.629 14.68 1 98.81 74 MET A CA 1
ATOM 564 C C . MET A 1 74 ? -2.865 5.871 15.703 1 98.81 74 MET A C 1
ATOM 566 O O . MET A 1 74 ? -1.873 6.395 16.219 1 98.81 74 MET A O 1
ATOM 570 N N . ARG A 1 75 ? -3.285 4.711 15.961 1 98.69 75 ARG A N 1
ATOM 571 C CA . ARG A 1 75 ? -2.531 3.734 16.734 1 98.69 75 ARG A CA 1
ATOM 572 C C . ARG A 1 75 ? -2.094 2.559 15.875 1 98.69 75 ARG A C 1
ATOM 574 O O . ARG A 1 75 ? -2.578 2.396 14.75 1 98.69 75 ARG A O 1
ATOM 581 N N . THR A 1 76 ? -1.118 1.773 16.469 1 98.81 76 THR A N 1
ATOM 582 C CA . THR A 1 76 ? -0.62 0.62 15.719 1 98.81 76 THR A CA 1
ATOM 583 C C . THR A 1 76 ? -1.775 -0.19 15.141 1 98.81 76 THR A C 1
ATOM 585 O O . THR A 1 76 ? -2.701 -0.567 15.859 1 98.81 76 THR A O 1
ATOM 588 N N . GLY A 1 77 ? -1.76 -0.39 13.836 1 98.81 77 GLY A N 1
ATOM 589 C CA . GLY A 1 77 ? -2.754 -1.229 13.188 1 98.81 77 GLY A CA 1
ATOM 590 C C . GLY A 1 77 ? -3.869 -0.435 12.531 1 98.81 77 GLY A C 1
ATOM 591 O O . GLY A 1 77 ? -4.637 -0.976 11.734 1 98.81 77 GLY A O 1
ATOM 592 N N . ASP A 1 78 ? -3.953 0.86 12.812 1 98.94 78 ASP A N 1
ATOM 593 C CA . ASP A 1 78 ? -5.02 1.689 12.258 1 98.94 78 ASP A CA 1
ATOM 594 C C . ASP A 1 78 ? -4.789 1.965 10.781 1 98.94 78 ASP A C 1
ATOM 596 O O . ASP A 1 78 ? -3.656 1.879 10.297 1 98.94 78 ASP A O 1
ATOM 600 N N . PHE A 1 79 ? -5.875 2.252 10.07 1 99 79 PHE A N 1
ATOM 601 C CA . PHE A 1 79 ? -5.879 2.656 8.672 1 99 79 PHE A CA 1
ATOM 602 C C . PHE A 1 79 ? -6.473 4.051 8.516 1 99 79 PHE A C 1
ATOM 604 O O . PHE A 1 79 ? -7.344 4.453 9.289 1 99 79 PHE A O 1
ATOM 611 N N . LEU A 1 80 ? -6.039 4.809 7.531 1 99 80 LEU A N 1
ATOM 612 C CA . LEU A 1 80 ? -6.555 6.145 7.25 1 99 80 LEU A CA 1
ATOM 613 C C . LEU A 1 80 ? -6.426 6.477 5.77 1 99 80 LEU A C 1
ATOM 615 O O . LEU A 1 80 ? -5.395 6.199 5.152 1 99 80 LEU A O 1
ATOM 619 N N . ARG A 1 81 ? -7.449 6.984 5.188 1 98.94 81 ARG A N 1
ATOM 620 C CA . ARG A 1 81 ? -7.434 7.52 3.828 1 98.94 81 ARG A CA 1
ATOM 621 C C . ARG A 1 81 ? -7.375 9.039 3.836 1 98.94 81 ARG A C 1
ATOM 623 O O . ARG A 1 81 ? -8.094 9.695 4.598 1 98.94 81 ARG A O 1
ATOM 630 N N . ILE A 1 82 ? -6.496 9.586 3.072 1 98.94 82 ILE A N 1
ATOM 631 C CA . ILE A 1 82 ? -6.512 11.008 2.744 1 98.94 82 ILE A CA 1
ATOM 632 C C . ILE A 1 82 ? -7.016 11.203 1.316 1 98.94 82 ILE A C 1
ATOM 634 O O . ILE A 1 82 ? -6.363 10.781 0.358 1 98.94 82 ILE A O 1
ATOM 638 N N . PRO A 1 83 ? -8.203 11.852 1.131 1 98.5 83 PRO A N 1
ATOM 639 C CA . PRO A 1 83 ? -8.719 12.055 -0.223 1 98.5 83 PRO A CA 1
ATOM 640 C C . PRO A 1 83 ? -7.848 12.992 -1.057 1 98.5 83 PRO A C 1
ATOM 642 O O . PRO A 1 83 ? -7.145 13.844 -0.504 1 98.5 83 PRO A O 1
ATOM 645 N N . PRO A 1 84 ? -7.91 12.82 -2.408 1 98.38 84 PRO A N 1
ATOM 646 C CA . PRO A 1 84 ? -7.102 13.672 -3.281 1 98.38 84 PRO A CA 1
ATOM 647 C C . PRO A 1 84 ? -7.344 15.156 -3.045 1 98.38 84 PRO A C 1
ATOM 649 O O . PRO A 1 84 ? -8.492 15.586 -2.898 1 98.38 84 PRO A O 1
ATOM 652 N N . GLY A 1 85 ? -6.219 15.875 -2.914 1 98.25 85 GLY A N 1
ATOM 653 C CA . GLY A 1 85 ? -6.289 17.328 -2.924 1 98.25 85 GLY A CA 1
ATOM 654 C C . GLY A 1 85 ? -6.57 17.922 -1.555 1 98.25 85 GLY A C 1
ATOM 655 O O . GLY A 1 85 ? -6.586 19.141 -1.393 1 98.25 85 GLY A O 1
ATOM 656 N N . LYS A 1 86 ? -6.844 17.156 -0.587 1 98.62 86 LYS A N 1
ATOM 657 C CA . LYS A 1 86 ? -7.137 17.672 0.742 1 98.62 86 LYS A CA 1
ATOM 658 C C . LYS A 1 86 ? -5.863 18.109 1.456 1 98.62 86 LYS A C 1
ATOM 660 O O . LYS A 1 86 ? -4.828 17.453 1.355 1 98.62 86 LYS A O 1
ATOM 665 N N . ILE A 1 87 ? -5.922 19.234 2.146 1 98.75 87 ILE A N 1
ATOM 666 C CA . ILE A 1 87 ? -4.812 19.672 2.986 1 98.75 87 ILE A CA 1
ATOM 667 C C . ILE A 1 87 ? -4.613 18.688 4.137 1 98.75 87 ILE A C 1
ATOM 669 O O . ILE A 1 87 ? -5.57 18.328 4.824 1 98.75 87 ILE A O 1
ATOM 673 N N . HIS A 1 88 ? -3.359 18.234 4.383 1 98.69 88 HIS A N 1
ATOM 674 C CA . HIS A 1 88 ? -3.098 17.297 5.473 1 98.69 88 HIS A CA 1
ATOM 675 C C . HIS A 1 88 ? -1.661 17.422 5.969 1 98.69 88 HIS A C 1
ATOM 677 O O . HIS A 1 88 ? -0.806 17.969 5.277 1 98.69 88 HIS A O 1
ATOM 683 N N . TRP A 1 89 ? -1.407 17.031 7.168 1 98 89 TRP A N 1
ATOM 684 C CA . TRP A 1 89 ? -0.108 16.922 7.824 1 98 89 TRP A CA 1
ATOM 685 C C . TRP A 1 89 ? -0.168 15.961 9 1 98 89 TRP A C 1
ATOM 687 O O . TRP A 1 89 ? -1.215 15.367 9.273 1 98 89 TRP A O 1
ATOM 697 N N . SER A 1 90 ? 0.985 15.672 9.57 1 98.38 90 SER A N 1
ATOM 698 C CA . SER A 1 90 ? 1.014 14.703 10.656 1 98.38 90 SER A CA 1
ATOM 699 C C . SER A 1 90 ? 1.956 15.148 11.773 1 98.38 90 SER A C 1
ATOM 701 O O . SER A 1 90 ? 2.807 16.016 11.562 1 98.38 90 SER A O 1
ATOM 703 N N . TRP A 1 91 ? 1.731 14.656 12.922 1 98.44 91 TRP A N 1
ATOM 704 C CA . TRP A 1 91 ? 2.455 15 14.141 1 98.44 91 TRP A CA 1
ATOM 705 C C . TRP A 1 91 ? 2.664 13.766 15.016 1 98.44 91 TRP A C 1
ATOM 707 O O . TRP A 1 91 ? 1.698 13.18 15.508 1 98.44 91 TRP A O 1
ATOM 717 N N . ASN A 1 92 ? 3.922 13.297 15.203 1 98.69 92 ASN A N 1
ATOM 718 C CA . ASN A 1 92 ? 4.258 12.289 16.203 1 98.69 92 ASN A CA 1
ATOM 719 C C . ASN A 1 92 ? 4.508 12.914 17.562 1 98.69 92 ASN A C 1
ATOM 721 O O . ASN A 1 92 ? 5.633 13.297 17.875 1 98.69 92 ASN A O 1
ATOM 725 N N . LYS A 1 93 ? 3.576 12.93 18.344 1 98.12 93 LYS A N 1
ATOM 726 C CA . LYS A 1 93 ? 3.652 13.586 19.641 1 98.12 93 LYS A CA 1
ATOM 727 C C . LYS A 1 93 ? 4.273 12.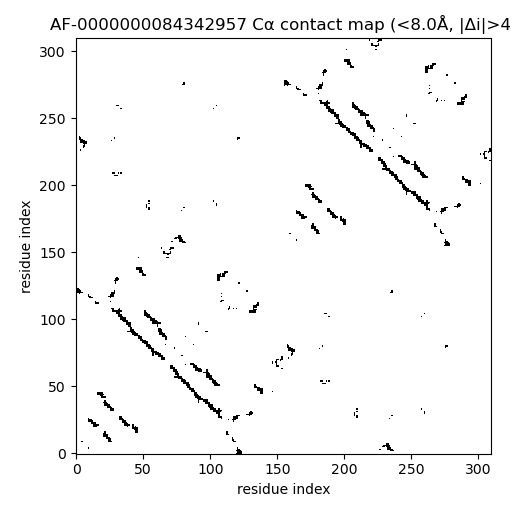672 20.688 1 98.12 93 LYS A C 1
ATOM 729 O O . LYS A 1 93 ? 4.48 13.078 21.844 1 98.12 93 LYS A O 1
ATOM 734 N N . SER A 1 94 ? 4.473 11.438 20.328 1 98.31 94 SER A N 1
ATOM 735 C CA . SER A 1 94 ? 5.016 10.469 21.281 1 98.31 94 SER A CA 1
ATOM 736 C C . SER A 1 94 ? 6.531 10.609 21.391 1 98.31 94 SER A C 1
ATOM 738 O O . SER A 1 94 ? 7.137 11.477 20.766 1 98.31 94 SER A O 1
ATOM 740 N N . ASP A 1 95 ? 7.148 9.758 22.266 1 98.38 95 ASP A N 1
ATOM 741 C CA . ASP A 1 95 ? 8.586 9.812 22.531 1 98.38 95 ASP A CA 1
ATOM 742 C C . ASP A 1 95 ? 9.312 8.68 21.812 1 98.38 95 ASP A C 1
ATOM 744 O O . ASP A 1 95 ? 10.492 8.43 22.078 1 98.38 95 ASP A O 1
ATOM 748 N N . VAL A 1 96 ? 8.664 7.98 20.969 1 98.56 96 VAL A N 1
ATOM 749 C CA . VAL A 1 96 ? 9.273 6.906 20.188 1 98.56 96 VAL A CA 1
ATOM 750 C C . VAL A 1 96 ? 8.945 7.086 18.703 1 98.56 96 VAL A C 1
ATOM 752 O O . VAL A 1 96 ? 7.941 7.711 18.359 1 98.56 96 VAL A O 1
ATOM 755 N N . PRO A 1 97 ? 9.719 6.605 17.781 1 98.81 97 PRO A N 1
ATOM 756 C CA . PRO A 1 97 ? 9.406 6.676 16.359 1 98.81 97 PRO A CA 1
ATOM 757 C C . PRO A 1 97 ? 8.148 5.883 15.992 1 98.81 97 PRO A C 1
ATOM 759 O O . PRO A 1 97 ? 7.75 4.98 16.734 1 98.81 97 PRO A O 1
ATOM 762 N N . CYS A 1 98 ? 7.551 6.262 14.938 1 98.81 98 CYS A N 1
ATOM 763 C CA . CYS A 1 98 ? 6.469 5.469 14.367 1 98.81 98 CYS A CA 1
ATOM 764 C C . CYS A 1 98 ? 6.758 5.129 12.906 1 98.81 98 CYS A C 1
ATOM 766 O O . CYS A 1 98 ? 7.523 5.824 12.242 1 98.81 98 CYS A O 1
ATOM 768 N N . THR A 1 99 ? 6.227 4.016 12.406 1 98.94 99 THR A N 1
ATOM 769 C CA . THR A 1 99 ? 6.391 3.59 11.023 1 98.94 99 THR A CA 1
ATOM 770 C C . THR A 1 99 ? 5.035 3.494 10.32 1 98.94 99 THR A C 1
ATOM 772 O O . THR A 1 99 ? 4.137 2.801 10.797 1 98.94 99 THR A O 1
ATOM 775 N N . LEU A 1 100 ? 4.918 4.238 9.25 1 98.81 100 LEU A N 1
ATOM 776 C CA . LEU A 1 100 ? 3.713 4.309 8.438 1 98.81 100 LEU A CA 1
ATOM 777 C C . LEU A 1 100 ? 3.953 3.691 7.059 1 98.81 100 LEU A C 1
ATOM 779 O O . LEU A 1 100 ? 4.965 3.979 6.414 1 98.81 100 LEU A O 1
ATOM 783 N N . VAL A 1 101 ? 3.082 2.77 6.605 1 98.94 101 VAL A N 1
ATOM 784 C CA .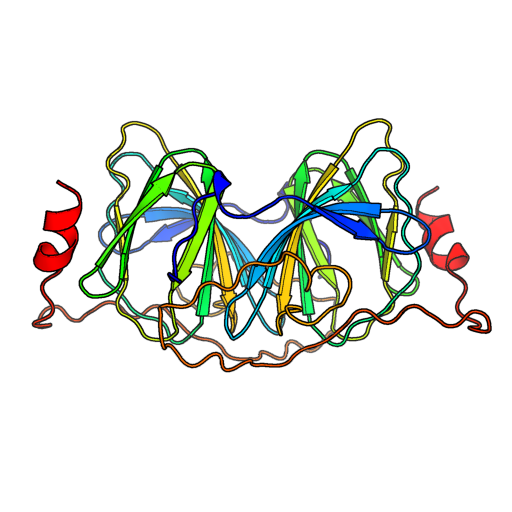 VAL A 1 101 ? 3.027 2.34 5.211 1 98.94 101 VAL A CA 1
ATOM 785 C C . VAL A 1 101 ? 2.07 3.238 4.43 1 98.94 101 VAL A C 1
ATOM 787 O O . VAL A 1 101 ? 0.901 3.375 4.797 1 98.94 101 VAL A O 1
ATOM 790 N N . GLU A 1 102 ? 2.543 3.875 3.379 1 98.94 102 GLU A N 1
ATOM 791 C CA . GLU A 1 102 ? 1.772 4.848 2.611 1 98.94 102 GLU A CA 1
ATOM 792 C C . GLU A 1 102 ? 1.618 4.406 1.158 1 98.94 102 GLU A C 1
ATOM 794 O O . GLU A 1 102 ? 2.594 4.016 0.516 1 98.94 102 GLU A O 1
ATOM 799 N N . VAL A 1 103 ? 0.458 4.449 0.695 1 98.94 103 VAL A N 1
ATOM 800 C CA . VAL A 1 103 ? 0.137 4.164 -0.699 1 98.94 103 VAL A CA 1
ATOM 801 C C . VAL A 1 103 ? -0.401 5.422 -1.375 1 98.94 103 VAL A C 1
ATOM 803 O O . VAL A 1 103 ? -1.372 6.02 -0.904 1 98.94 103 VAL A O 1
ATOM 806 N N . HIS A 1 104 ? 0.224 5.809 -2.461 1 98.94 104 HIS A N 1
ATOM 807 C CA . HIS A 1 104 ? -0.257 6.941 -3.244 1 98.94 104 HIS A CA 1
ATOM 808 C C . HIS A 1 104 ? -0.742 6.492 -4.617 1 98.94 104 HIS A C 1
ATOM 810 O O . HIS A 1 104 ? -0.035 5.773 -5.328 1 98.94 104 HIS A O 1
ATOM 816 N N . THR A 1 105 ? -1.918 6.895 -4.996 1 98.94 105 THR A N 1
ATOM 817 C CA . THR A 1 105 ? -2.5 6.598 -6.301 1 98.94 105 THR A CA 1
ATOM 818 C C . THR A 1 105 ? -3.113 7.852 -6.918 1 98.94 105 THR A C 1
ATOM 820 O O . THR A 1 105 ? -4.145 8.336 -6.449 1 98.94 105 THR A O 1
ATOM 823 N N . PRO A 1 106 ? -2.553 8.414 -8.109 1 98.81 106 PRO A N 1
ATOM 824 C CA . PRO A 1 106 ? -1.357 7.926 -8.797 1 98.81 106 PRO A CA 1
ATOM 825 C C . PRO A 1 106 ? -0.101 8.008 -7.934 1 98.81 106 PRO A C 1
ATOM 827 O O . PRO A 1 106 ? -0.134 8.586 -6.844 1 98.81 106 PRO A O 1
ATOM 830 N N . GLY A 1 107 ? 0.954 7.328 -8.367 1 98.88 107 GLY A N 1
ATOM 831 C CA . GLY A 1 107 ? 2.227 7.297 -7.664 1 98.88 107 GLY A CA 1
ATOM 832 C C . GLY A 1 107 ? 2.939 8.633 -7.664 1 98.88 107 GLY A C 1
ATOM 833 O O . GLY A 1 107 ? 2.729 9.461 -8.555 1 98.88 107 GLY A O 1
ATOM 834 N N . MET A 1 108 ? 3.842 8.82 -6.715 1 98.69 108 MET A N 1
ATOM 835 C CA . MET A 1 108 ? 4.52 10.094 -6.508 1 98.69 108 MET A CA 1
ATOM 836 C C . MET A 1 108 ? 5.965 10.031 -6.984 1 98.69 108 MET A C 1
ATOM 838 O O . MET A 1 108 ? 6.84 10.695 -6.426 1 98.69 108 MET A O 1
ATOM 842 N N . GLN A 1 109 ? 6.293 9.258 -7.961 1 98.06 109 GLN A N 1
ATOM 843 C CA . GLN A 1 109 ? 7.648 8.906 -8.375 1 98.06 109 GLN A CA 1
ATOM 844 C C . GLN A 1 109 ? 8.438 10.148 -8.781 1 98.06 109 GLN A C 1
ATOM 846 O O . GLN A 1 109 ? 9.672 10.141 -8.758 1 98.06 109 GLN A O 1
ATOM 851 N N . HIS A 1 110 ? 7.789 11.266 -9.109 1 98.06 110 HIS A N 1
ATOM 852 C CA . HIS A 1 110 ? 8.508 12.445 -9.555 1 98.06 110 HIS A CA 1
ATOM 853 C C . HIS A 1 110 ? 8.477 13.547 -8.5 1 98.06 110 HIS A C 1
ATOM 855 O O . HIS A 1 110 ? 8.898 14.672 -8.758 1 98.06 110 HIS A O 1
ATOM 861 N N . ASP A 1 111 ? 7.898 13.25 -7.312 1 98.5 111 ASP A N 1
ATOM 862 C CA . ASP A 1 111 ? 7.93 14.195 -6.203 1 98.5 111 ASP A CA 1
ATOM 863 C C . ASP A 1 111 ? 9.359 14.422 -5.715 1 98.5 111 ASP A C 1
ATOM 865 O O . ASP A 1 111 ? 10.102 13.469 -5.488 1 98.5 111 ASP A O 1
ATOM 869 N N . ARG A 1 112 ? 9.727 15.625 -5.492 1 96.06 112 ARG A N 1
ATOM 870 C CA . ARG A 1 112 ? 11.094 15.977 -5.121 1 96.06 112 ARG A CA 1
ATOM 871 C C . ARG A 1 112 ? 11.484 15.32 -3.803 1 96.06 112 ARG A C 1
ATOM 873 O O . ARG A 1 112 ? 12.672 15.188 -3.502 1 96.06 112 ARG A O 1
ATOM 880 N N . LEU A 1 113 ? 10.547 14.961 -2.988 1 96.38 113 LEU A N 1
ATOM 881 C CA . LEU A 1 113 ? 10.828 14.375 -1.683 1 96.38 113 LEU A CA 1
ATOM 882 C C . LEU A 1 113 ? 11.445 12.984 -1.832 1 96.38 113 LEU A C 1
ATOM 884 O O . LEU A 1 113 ? 12.203 12.539 -0.97 1 96.38 113 LEU A O 1
ATOM 888 N N . ILE A 1 114 ? 11.07 12.297 -2.922 1 97.69 114 ILE A N 1
ATOM 889 C CA . ILE A 1 114 ? 11.5 10.906 -2.959 1 97.69 114 ILE A CA 1
ATOM 890 C C . ILE A 1 114 ? 12.141 10.602 -4.312 1 97.69 114 ILE A C 1
ATOM 892 O O . ILE A 1 114 ? 12.773 9.555 -4.484 1 97.69 114 ILE A O 1
ATOM 896 N N . SER A 1 115 ? 12.07 11.5 -5.32 1 98.12 115 SER A N 1
ATOM 89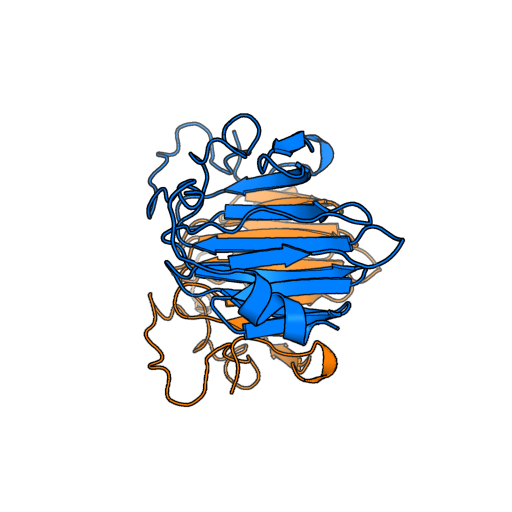7 C CA . SER A 1 115 ? 12.461 11.203 -6.695 1 98.12 115 SER A CA 1
ATOM 898 C C . SER A 1 115 ? 13.945 10.859 -6.785 1 98.12 115 SER A C 1
ATOM 900 O O . SER A 1 115 ? 14.359 10.141 -7.695 1 98.12 115 SER A O 1
ATOM 902 N N . GLY A 1 116 ? 14.727 11.289 -5.812 1 98 116 GLY A N 1
ATOM 903 C CA . GLY A 1 116 ? 16.156 11.055 -5.859 1 98 116 GLY A CA 1
ATOM 904 C C . GLY A 1 116 ? 16.547 9.633 -5.48 1 98 116 GLY A C 1
ATOM 905 O O . GLY A 1 116 ? 17.672 9.211 -5.723 1 98 116 GLY A O 1
ATOM 906 N N . PHE A 1 117 ? 15.523 8.859 -4.879 1 98.5 117 PHE A N 1
ATOM 907 C CA . PHE A 1 117 ? 15.977 7.562 -4.391 1 98.5 117 PHE A CA 1
ATOM 908 C C . PHE A 1 117 ? 14.883 6.516 -4.562 1 98.5 117 PHE A C 1
ATOM 910 O O . PHE A 1 117 ? 15.125 5.32 -4.379 1 98.5 117 PHE A O 1
ATOM 917 N N . ALA A 1 118 ? 13.68 6.902 -4.914 1 98.62 118 ALA A N 1
ATOM 918 C CA . ALA A 1 118 ? 12.617 5.926 -5.145 1 98.62 118 ALA A CA 1
ATOM 919 C C . ALA A 1 118 ? 13 4.953 -6.258 1 98.62 118 ALA A C 1
ATOM 921 O O . ALA A 1 118 ? 13.594 5.352 -7.262 1 98.62 118 ALA A O 1
ATOM 922 N N . VAL A 1 119 ? 12.633 3.699 -6.09 1 98.81 119 VAL A N 1
ATOM 923 C CA . VAL A 1 119 ? 13.016 2.666 -7.047 1 98.81 119 VAL A CA 1
ATOM 924 C C . VAL A 1 119 ? 11.797 2.258 -7.879 1 98.81 119 VAL A C 1
ATOM 926 O O . VAL A 1 119 ? 10.75 1.908 -7.328 1 98.81 119 VAL A O 1
ATOM 929 N N . GLY A 1 120 ? 11.938 2.354 -9.211 1 98.69 120 GLY A N 1
ATOM 930 C CA . GLY A 1 120 ? 10.914 1.831 -10.102 1 98.69 120 GLY A CA 1
ATOM 931 C C . GLY A 1 120 ? 10.977 0.324 -10.258 1 98.69 120 GLY A C 1
ATOM 932 O O . GLY A 1 120 ? 12.055 -0.241 -10.469 1 98.69 120 GLY A O 1
ATOM 933 N N . LEU A 1 121 ? 9.867 -0.353 -10.156 1 98.88 121 LEU A N 1
ATOM 934 C CA . LEU A 1 121 ? 9.797 -1.801 -10.32 1 98.88 121 LEU A CA 1
ATOM 935 C C . LEU A 1 121 ? 9.375 -2.17 -11.734 1 98.88 121 LEU A C 1
ATOM 937 O O . LEU A 1 121 ? 8.25 -2.629 -11.953 1 98.88 121 LEU A O 1
ATOM 941 N N . PHE A 1 122 ? 10.242 -2.025 -12.617 1 98.69 122 PHE A N 1
ATOM 942 C CA . PHE A 1 122 ? 10.062 -2.299 -14.039 1 98.69 122 PHE A CA 1
ATOM 943 C C . PHE A 1 122 ? 11.172 -3.207 -14.562 1 98.69 122 PHE A C 1
ATOM 945 O O . PHE A 1 122 ? 12.312 -3.133 -14.102 1 98.69 122 PHE A O 1
ATOM 952 N N . ASP A 1 123 ? 10.758 -4.016 -15.516 1 97.56 123 ASP A N 1
ATOM 953 C CA . ASP A 1 123 ? 11.789 -4.793 -16.203 1 97.56 123 ASP A CA 1
ATOM 954 C C . ASP A 1 123 ? 12.586 -3.916 -17.156 1 97.56 123 ASP A C 1
ATOM 956 O O . ASP A 1 123 ? 12.133 -2.84 -17.562 1 97.56 123 ASP A O 1
ATOM 960 N N . ASP A 1 124 ? 13.781 -4.441 -17.5 1 95.56 124 ASP A N 1
ATOM 961 C CA . ASP A 1 124 ? 14.586 -3.736 -18.5 1 95.56 124 ASP A CA 1
ATOM 962 C C . ASP A 1 124 ? 13.82 -3.551 -19.797 1 95.56 124 ASP A C 1
ATOM 964 O O . ASP A 1 124 ? 13.242 -4.504 -20.328 1 95.56 124 ASP A O 1
ATOM 968 N N . GLY A 1 125 ? 13.758 -2.316 -20.266 1 95.44 125 GLY A N 1
ATOM 969 C CA . GLY A 1 125 ? 13.125 -2.021 -21.547 1 95.44 125 GLY A CA 1
ATOM 970 C C . GLY A 1 125 ? 11.625 -1.823 -21.422 1 95.44 125 GLY A C 1
ATOM 971 O O . GLY A 1 125 ? 10.969 -1.42 -22.391 1 95.44 125 GLY A O 1
ATOM 972 N N . GLU A 1 126 ? 11.047 -2.197 -20.297 1 96.31 126 GLU A N 1
ATOM 973 C CA . GLU A 1 126 ? 9.617 -1.966 -20.125 1 96.31 126 GLU A CA 1
ATOM 974 C C . GLU A 1 126 ? 9.289 -0.476 -20.156 1 96.31 126 GLU A C 1
ATOM 976 O O . GLU A 1 126 ? 9.906 0.315 -19.438 1 96.31 126 GLU A O 1
ATOM 981 N N . PRO A 1 127 ? 8.336 -0.136 -21.016 1 96.25 127 PRO A N 1
ATOM 982 C CA . PRO A 1 127 ? 7.926 1.27 -20.969 1 96.25 127 PRO A CA 1
ATOM 983 C C . PRO A 1 127 ? 7.363 1.671 -19.609 1 96.25 127 PRO A C 1
ATOM 985 O O . PRO A 1 127 ? 6.621 0.903 -18.984 1 96.25 127 PRO A O 1
ATOM 988 N N . GLN A 1 128 ? 7.82 2.766 -19.125 1 96.56 128 GLN A N 1
ATOM 989 C CA . GLN A 1 128 ? 7.309 3.301 -17.875 1 96.56 128 GLN A CA 1
ATOM 990 C C . GLN A 1 128 ? 6.176 4.293 -18.125 1 96.56 128 GLN A C 1
ATOM 992 O O . GLN A 1 128 ? 6.422 5.484 -18.328 1 96.56 128 GLN A O 1
ATOM 997 N N . GLU A 1 129 ? 4.988 3.758 -18.188 1 97.19 129 GLU A N 1
ATOM 998 C CA . GLU A 1 129 ? 3.795 4.594 -18.297 1 97.19 129 GLU A CA 1
ATOM 999 C C . GLU A 1 129 ? 3.156 4.824 -16.938 1 97.19 129 GLU A C 1
ATOM 1001 O O . GLU A 1 129 ? 3.035 3.895 -16.125 1 97.19 129 GLU A O 1
ATOM 1006 N N . PHE A 1 130 ? 2.814 6.066 -16.75 1 98.5 130 PHE A N 1
ATOM 1007 C CA . PHE A 1 130 ? 2.336 6.414 -15.414 1 98.5 130 PHE A CA 1
ATOM 1008 C C . PHE A 1 130 ? 0.888 6.887 -15.461 1 98.5 130 PHE A C 1
ATOM 1010 O O . PHE A 1 130 ? 0.497 7.605 -16.375 1 98.5 130 PHE A O 1
ATOM 1017 N N . LEU A 1 131 ? 0.082 6.484 -14.469 1 98.38 131 LEU A N 1
ATOM 1018 C CA . LEU A 1 131 ? -1.29 6.945 -14.289 1 98.38 131 LEU A CA 1
ATOM 1019 C C . LEU A 1 131 ? -1.329 8.445 -14.039 1 98.38 131 LEU A C 1
ATOM 1021 O O . LEU A 1 131 ? -2.312 9.109 -14.375 1 98.38 131 LEU A O 1
ATOM 1025 N N . GLY A 1 132 ? -0.358 8.992 -13.453 1 98.06 132 GLY A N 1
ATOM 1026 C CA . GLY A 1 132 ? -0.126 10.383 -13.086 1 98.06 132 GLY A CA 1
ATOM 1027 C C . GLY A 1 132 ? 1.185 10.594 -12.352 1 98.06 132 GLY A C 1
ATOM 1028 O O . GLY A 1 132 ? 1.962 9.648 -12.172 1 98.06 132 GLY A O 1
ATOM 1029 N N . SER A 1 133 ? 1.437 11.82 -12.016 1 96.25 133 SER A N 1
ATOM 1030 C CA . SER A 1 133 ? 2.648 12.125 -11.266 1 96.25 133 SER A CA 1
ATOM 1031 C C . SER A 1 133 ? 2.43 13.297 -10.312 1 96.25 133 SER A C 1
ATOM 1033 O O . SER A 1 133 ? 3.1 14.328 -10.422 1 96.25 133 SER A O 1
ATOM 1035 N N . PRO A 1 134 ? 1.519 13.055 -9.406 1 98.56 134 PRO A N 1
ATOM 1036 C CA . PRO A 1 134 ? 1.3 14.125 -8.43 1 98.56 134 PRO A CA 1
ATOM 1037 C C . PRO A 1 134 ? 2.553 14.445 -7.613 1 98.56 134 PRO A C 1
ATOM 1039 O O . PRO A 1 134 ? 3.439 13.602 -7.48 1 98.56 134 PRO A O 1
ATOM 1042 N N . VAL A 1 135 ? 2.645 15.672 -7.125 1 98.31 135 VAL A N 1
ATOM 1043 C CA . VAL A 1 135 ? 3.754 16.094 -6.277 1 98.31 135 VAL A CA 1
ATOM 1044 C C . VAL A 1 135 ? 3.213 16.812 -5.039 1 98.31 135 VAL A C 1
ATOM 1046 O O . VAL A 1 135 ? 2.068 17.266 -5.031 1 98.31 135 VAL A O 1
ATOM 1049 N N . THR A 1 136 ? 4.012 16.844 -4.012 1 98 136 THR A N 1
ATOM 1050 C CA . THR A 1 136 ? 3.676 17.562 -2.783 1 98 136 THR A CA 1
ATOM 1051 C C . THR A 1 136 ? 3.699 19.062 -3.01 1 98 136 THR A C 1
ATOM 1053 O O . THR A 1 136 ? 4.664 19.594 -3.561 1 98 136 THR A O 1
ATOM 1056 N N . GLU A 1 137 ? 2.697 19.703 -2.646 1 97.31 137 GLU A N 1
ATOM 1057 C CA . GLU A 1 137 ? 2.613 21.156 -2.648 1 97.31 137 GLU A CA 1
ATOM 1058 C C . GLU A 1 137 ? 2.389 21.703 -1.239 1 97.31 137 GLU A C 1
ATOM 1060 O O . GLU A 1 137 ? 1.313 21.516 -0.663 1 97.31 137 GLU A O 1
ATOM 1065 N N . PHE A 1 138 ? 3.363 22.391 -0.724 1 96.31 138 PHE A N 1
ATOM 1066 C CA . PHE A 1 138 ? 3.215 23.016 0.582 1 96.31 138 PHE A CA 1
ATOM 1067 C C . PHE A 1 138 ? 2.336 24.266 0.485 1 96.31 138 PHE A C 1
ATOM 1069 O O . PHE A 1 138 ? 2.324 24.938 -0.542 1 96.31 138 PHE A O 1
ATOM 1076 N N . LEU A 1 139 ? 1.63 24.5 1.554 1 95.56 139 LEU A N 1
ATOM 1077 C CA . LEU A 1 139 ? 0.856 25.75 1.56 1 95.56 139 LEU A CA 1
ATOM 1078 C C . LEU A 1 139 ? 1.774 26.953 1.52 1 95.56 139 LEU A C 1
ATOM 1080 O O . LEU A 1 139 ? 2.828 26.969 2.158 1 95.56 139 LEU A O 1
ATOM 1084 N N . PRO A 1 140 ? 1.343 27.953 0.765 1 92.81 140 PRO A N 1
ATOM 1085 C CA . PRO A 1 140 ? 2.176 29.156 0.722 1 92.81 140 PRO A CA 1
ATOM 1086 C C . PRO A 1 140 ? 2.232 29.875 2.064 1 92.81 140 PRO A C 1
ATOM 1088 O O . PRO A 1 140 ? 1.356 29.688 2.91 1 92.81 140 PRO A O 1
ATOM 1091 N N . GLU A 1 141 ? 3.238 30.625 2.248 1 87.44 141 GLU A N 1
ATOM 1092 C CA . GLU A 1 141 ? 3.463 31.344 3.498 1 87.44 141 GLU A CA 1
ATOM 1093 C C . GLU A 1 141 ? 2.285 32.25 3.826 1 87.44 141 GLU A C 1
ATOM 1095 O O . GLU A 1 141 ? 1.974 32.469 5 1 87.44 141 GLU A O 1
ATOM 1100 N N . ASP A 1 142 ? 1.655 32.781 2.812 1 93.38 142 ASP A N 1
ATOM 1101 C CA . ASP A 1 142 ? 0.575 33.75 3.033 1 93.38 142 ASP A CA 1
ATOM 1102 C C . ASP A 1 142 ? -0.78 33.031 3.074 1 93.38 142 ASP A C 1
ATOM 1104 O O . ASP A 1 142 ? -1.824 33.688 2.959 1 93.38 142 ASP A O 1
ATOM 1108 N N . SER A 1 143 ? -0.722 31.734 3.09 1 95 143 SER A N 1
ATOM 1109 C CA . SER A 1 143 ? -1.972 30.984 3.211 1 95 143 SER A CA 1
ATOM 1110 C C . SER A 1 143 ? -2.744 31.406 4.457 1 95 143 SER A C 1
ATOM 1112 O O . SER A 1 143 ? -2.15 31.625 5.516 1 95 143 SER A O 1
ATOM 1114 N N . THR A 1 144 ? -4.094 31.438 4.359 1 96.38 144 THR A N 1
ATOM 1115 C CA . THR A 1 144 ? -4.945 31.766 5.496 1 96.38 144 THR A CA 1
ATOM 1116 C C . THR A 1 144 ? -5.379 30.5 6.23 1 96.38 144 THR A C 1
ATOM 1118 O O . THR A 1 144 ? -6.102 30.578 7.227 1 96.38 144 THR A O 1
ATOM 1121 N N . PHE A 1 145 ? -4.949 29.391 5.652 1 97.25 145 PHE A N 1
ATOM 1122 C CA . PHE A 1 145 ? -5.258 28.125 6.32 1 97.25 145 PHE A CA 1
ATOM 1123 C C . PHE A 1 145 ? -4.637 28.094 7.715 1 97.25 145 PHE A C 1
ATOM 1125 O O . PHE A 1 145 ? -3.434 28.312 7.867 1 97.25 145 PHE A O 1
ATOM 1132 N N . ASP A 1 146 ? -5.418 27.781 8.812 1 97.38 146 ASP A N 1
ATOM 1133 C CA . ASP A 1 146 ? -4.941 27.734 10.195 1 97.38 146 ASP A CA 1
ATOM 1134 C C . ASP A 1 146 ? -4.871 26.297 10.711 1 97.38 146 ASP A C 1
ATOM 1136 O O . ASP A 1 146 ? -5.879 25.75 11.148 1 97.38 146 ASP A O 1
ATOM 1140 N N . PRO A 1 147 ? -3.639 25.719 10.734 1 96.38 147 PRO A N 1
ATOM 1141 C CA . PRO A 1 147 ? -3.525 24.344 11.227 1 96.38 147 PRO A CA 1
ATOM 1142 C C . PRO A 1 147 ? -3.943 24.203 12.695 1 96.38 147 PRO A C 1
ATOM 1144 O O . PRO A 1 147 ? -4.234 23.094 13.156 1 96.38 147 PRO A O 1
ATOM 1147 N N . GLY A 1 148 ? -3.957 25.266 13.438 1 97.19 148 GLY A N 1
ATOM 1148 C CA . GLY A 1 148 ? -4.305 25.234 14.852 1 97.19 148 GLY A CA 1
ATOM 1149 C C . GLY A 1 148 ? -5.715 24.75 15.109 1 97.19 148 GLY A C 1
ATOM 1150 O O . GLY A 1 148 ? -5.988 24.172 16.156 1 97.19 148 GLY A O 1
ATOM 1151 N N . VAL A 1 149 ? -6.602 25.031 14.195 1 97.69 149 VAL A N 1
ATOM 1152 C CA . VAL A 1 149 ? -7.984 24.578 14.336 1 97.69 149 VAL A CA 1
ATOM 1153 C C . VAL A 1 149 ? -8.031 23.078 14.531 1 97.69 149 VAL A C 1
ATOM 1155 O O . VAL A 1 149 ? -8.656 22.578 15.477 1 97.69 149 VAL A O 1
ATOM 1158 N N . ALA A 1 150 ? -7.379 22.312 13.648 1 98.12 150 ALA A N 1
ATOM 1159 C CA . ALA A 1 150 ? -7.359 20.859 13.75 1 98.12 150 ALA A CA 1
ATOM 1160 C C . ALA A 1 150 ? -6.473 20.391 14.898 1 98.12 150 ALA A C 1
ATOM 1162 O O . ALA A 1 150 ? -6.805 19.438 15.609 1 98.12 150 ALA A O 1
ATOM 1163 N N . GLU A 1 151 ? -5.32 21.031 15.141 1 97.94 151 GLU A N 1
ATOM 1164 C CA . GLU A 1 151 ? -4.336 20.578 16.125 1 97.94 151 GLU A CA 1
ATOM 1165 C C . GLU A 1 151 ? -4.867 20.703 17.547 1 97.94 151 GLU A C 1
ATOM 1167 O O . GLU A 1 151 ? -4.461 19.953 18.438 1 97.94 151 GLU A O 1
ATOM 1172 N N . LYS A 1 152 ? -5.77 21.578 17.766 1 98.19 152 LYS A N 1
ATOM 1173 C CA . LYS A 1 152 ? -6.387 21.734 19.078 1 98.19 152 LYS A CA 1
ATOM 1174 C C . LYS A 1 152 ? -7.172 20.484 19.469 1 98.19 152 LYS A C 1
ATOM 1176 O O . LYS A 1 152 ? -7.352 20.203 20.656 1 98.19 152 LYS A O 1
ATOM 1181 N N . LEU A 1 153 ? -7.652 19.766 18.5 1 97 153 LEU A N 1
ATOM 1182 C CA . LEU A 1 153 ? -8.414 18.547 18.75 1 97 153 LEU A CA 1
ATOM 1183 C C . LEU A 1 153 ? -7.5 17.422 19.234 1 97 153 LEU A C 1
ATOM 1185 O O . LEU A 1 153 ? -7.98 16.406 19.75 1 97 153 LEU A O 1
ATOM 1189 N N . ALA A 1 154 ? -6.207 17.547 19.031 1 94.75 154 ALA A N 1
ATOM 1190 C CA . ALA A 1 154 ? -5.238 16.547 19.438 1 94.75 154 ALA A CA 1
ATOM 1191 C C . ALA A 1 154 ? -4.711 16.812 20.844 1 94.75 154 ALA A C 1
ATOM 1193 O O . ALA A 1 154 ? -3.711 16.234 21.266 1 94.75 154 ALA A O 1
ATOM 1194 N N . GLU A 1 155 ? -5.281 17.781 21.625 1 87.88 155 GLU A N 1
ATOM 1195 C CA . GLU A 1 155 ? -4.91 18.078 23 1 87.88 155 GLU A CA 1
ATOM 1196 C C . GLU A 1 155 ? -5.656 17.172 23.984 1 87.88 155 GLU A C 1
ATOM 1198 O O . GLU A 1 155 ? -6.781 16.75 23.703 1 87.88 155 GLU A O 1
ATOM 1203 N N . MET B 1 1 ? -19.531 6.043 8.836 1 84.94 1 MET B N 1
ATOM 1204 C CA . MET B 1 1 ? -18.281 5.688 8.164 1 84.94 1 MET B CA 1
ATOM 1205 C C . MET B 1 1 ? -17.266 6.828 8.242 1 84.94 1 MET B C 1
ATOM 1207 O O . MET B 1 1 ? -17.641 7.977 8.484 1 84.94 1 MET B O 1
ATOM 1211 N N . SER B 1 2 ? -16.031 6.527 8.219 1 96.38 2 SER B N 1
ATOM 1212 C CA . SER B 1 2 ? -14.945 7.496 8.367 1 96.38 2 SER B CA 1
ATOM 1213 C C . SER B 1 2 ? -13.773 7.164 7.445 1 96.38 2 SER B C 1
ATOM 1215 O O . SER B 1 2 ? -13.633 6.02 7.004 1 96.38 2 SER B O 1
ATOM 1217 N N . ILE B 1 3 ? -13.039 8.141 7.195 1 98.75 3 ILE B N 1
ATOM 1218 C CA . ILE B 1 3 ? -11.805 7.934 6.441 1 98.75 3 ILE B CA 1
ATOM 1219 C C . ILE B 1 3 ? -10.766 7.27 7.336 1 98.75 3 ILE B C 1
ATOM 1221 O O . ILE B 1 3 ? -9.688 6.879 6.863 1 98.75 3 ILE B O 1
ATOM 1225 N N . HIS B 1 4 ? -10.984 7.109 8.562 1 98.81 4 HIS B N 1
ATOM 1226 C CA . HIS B 1 4 ? -10.141 6.438 9.547 1 98.81 4 HIS B CA 1
ATOM 1227 C C . HIS B 1 4 ? -10.828 5.191 10.102 1 98.81 4 HIS B C 1
ATOM 1229 O O . HIS B 1 4 ? -12.031 5.215 10.391 1 98.81 4 HIS B O 1
ATOM 1235 N N . ALA B 1 5 ? -10.141 4.098 10.219 1 98.88 5 ALA B N 1
ATOM 1236 C CA . ALA B 1 5 ? -10.602 2.873 10.867 1 98.88 5 ALA B CA 1
ATOM 1237 C C . ALA B 1 5 ? -9.539 2.328 11.82 1 98.88 5 ALA B C 1
ATOM 1239 O O . ALA B 1 5 ? -8.375 2.176 11.445 1 98.88 5 ALA B O 1
ATOM 1240 N N . SER B 1 6 ? -9.977 2.074 13.062 1 98.5 6 SER B N 1
ATOM 1241 C CA . SER B 1 6 ? -9.055 1.408 13.977 1 98.5 6 SER B CA 1
ATOM 1242 C C . SER B 1 6 ? -8.703 0.009 13.492 1 98.5 6 SER B C 1
ATOM 1244 O O . SER B 1 6 ? -9.5 -0.635 12.805 1 98.5 6 SER B O 1
ATOM 1246 N N . GLY B 1 7 ? -7.496 -0.43 13.828 1 97.81 7 GLY B N 1
ATOM 1247 C CA . GLY B 1 7 ? -7.113 -1.788 13.477 1 97.81 7 GLY B CA 1
ATOM 1248 C C . GLY B 1 7 ? -8.094 -2.832 13.969 1 97.81 7 GLY B C 1
ATOM 1249 O O . GLY B 1 7 ? -8.375 -3.811 13.266 1 97.81 7 GLY B O 1
ATOM 1250 N N . ALA B 1 8 ? -8.648 -2.572 15.086 1 97.5 8 ALA B N 1
ATOM 1251 C CA . ALA B 1 8 ? -9.586 -3.508 15.703 1 97.5 8 ALA B CA 1
ATOM 1252 C C . ALA B 1 8 ? -10.922 -3.525 14.953 1 97.5 8 ALA B C 1
ATOM 1254 O O . ALA B 1 8 ? -11.633 -4.531 14.961 1 97.5 8 ALA B O 1
ATOM 1255 N N . SER B 1 9 ? -11.273 -2.426 14.281 1 98.06 9 SER B N 1
ATOM 1256 C CA . SER B 1 9 ? -12.578 -2.322 13.625 1 98.06 9 SER B CA 1
ATOM 1257 C C . SER B 1 9 ? -12.531 -2.906 12.219 1 98.06 9 SER B C 1
ATOM 1259 O O . SER B 1 9 ? -13.578 -3.127 11.594 1 98.06 9 SER B O 1
ATOM 1261 N N . VAL B 1 10 ? -11.352 -3.127 11.617 1 98.62 10 VAL B N 1
ATOM 1262 C CA . VAL B 1 10 ? -11.195 -3.824 10.352 1 98.62 10 VAL B CA 1
ATOM 1263 C C . VAL B 1 10 ? -11.055 -5.324 10.594 1 98.62 10 VAL B C 1
ATOM 1265 O O . VAL B 1 10 ? -10.039 -5.777 11.133 1 98.62 10 VAL B O 1
ATOM 1268 N N . PRO B 1 11 ? -11.992 -6.078 10.188 1 98.31 11 PRO B N 1
ATOM 1269 C CA . PRO B 1 11 ? -11.922 -7.508 10.492 1 98.31 11 PRO B CA 1
ATOM 1270 C C . PRO B 1 11 ? -10.844 -8.234 9.695 1 98.31 11 PRO B C 1
ATOM 1272 O O . PRO B 1 11 ? -10.617 -7.914 8.523 1 98.31 11 PRO B O 1
ATOM 1275 N N . GLU B 1 12 ? -10.125 -9.078 10.375 1 98.38 12 GLU B N 1
ATOM 1276 C CA . GLU B 1 12 ? -9.344 -10.086 9.664 1 98.38 12 GLU B CA 1
ATOM 1277 C C . GLU B 1 12 ? -10.195 -11.297 9.289 1 98.38 12 GLU B C 1
ATOM 1279 O O . GLU B 1 12 ? -10.852 -11.883 10.148 1 98.38 12 GLU B O 1
ATOM 1284 N N . ASP B 1 13 ? -10.25 -11.609 8.039 1 98.38 13 ASP B N 1
ATOM 1285 C CA . ASP B 1 13 ? -11.055 -12.742 7.586 1 98.38 13 ASP B CA 1
ATOM 1286 C C . ASP B 1 13 ? -10.312 -13.555 6.527 1 98.38 13 ASP B C 1
ATOM 1288 O O . ASP B 1 13 ? -9.18 -13.234 6.176 1 98.38 13 ASP B O 1
ATOM 1292 N N . VAL B 1 14 ? -10.906 -14.641 6.152 1 97.94 14 VAL B N 1
ATOM 1293 C CA . VAL B 1 14 ? -10.266 -15.609 5.273 1 97.94 14 VAL B CA 1
ATOM 1294 C C . VAL B 1 14 ? -10.609 -15.297 3.82 1 97.94 14 VAL B C 1
ATOM 1296 O O . VAL B 1 14 ? -11.789 -15.125 3.479 1 97.94 14 VAL B O 1
ATOM 1299 N N . ALA B 1 15 ? -9.617 -15.117 2.99 1 97.19 15 ALA B N 1
ATOM 1300 C CA . ALA B 1 15 ? -9.773 -15.109 1.537 1 97.19 15 ALA B CA 1
ATOM 1301 C C . ALA B 1 15 ? -9.492 -16.484 0.947 1 97.19 15 ALA B C 1
ATOM 1303 O O . ALA B 1 15 ? -8.391 -17.016 1.097 1 97.19 15 ALA B O 1
ATOM 1304 N N . ASP B 1 16 ? -10.43 -16.984 0.222 1 94.56 16 ASP B N 1
ATOM 1305 C CA . ASP B 1 16 ? -10.359 -18.344 -0.297 1 94.56 16 ASP B CA 1
ATOM 1306 C C . ASP B 1 16 ? -9.938 -18.344 -1.766 1 94.56 16 ASP B C 1
ATOM 1308 O O . ASP B 1 16 ? -10.719 -17.953 -2.639 1 94.56 16 ASP B O 1
ATOM 1312 N N . MET B 1 17 ? -8.75 -18.891 -2.029 1 92.06 17 MET B N 1
ATOM 1313 C CA . MET B 1 17 ? -8.203 -18.922 -3.381 1 92.06 17 MET B CA 1
ATOM 1314 C C . MET B 1 17 ? -8.461 -20.281 -4.035 1 92.06 17 MET B C 1
ATOM 1316 O O . MET B 1 17 ? -7.832 -20.625 -5.035 1 92.06 17 MET B O 1
ATOM 1320 N N . GLY B 1 18 ? -9.398 -21.047 -3.473 1 85.31 18 GLY B N 1
ATOM 1321 C CA . GLY B 1 18 ? -9.727 -22.359 -3.99 1 85.31 18 GLY B CA 1
ATOM 1322 C C . GLY B 1 18 ? -8.812 -23.453 -3.475 1 85.31 18 GLY B C 1
ATOM 1323 O O . GLY B 1 18 ? -9.234 -24.312 -2.693 1 85.31 18 GLY B O 1
ATOM 1324 N N . SER B 1 19 ? -7.559 -23.422 -3.863 1 87.12 19 SER B N 1
ATOM 1325 C CA . SER B 1 19 ? -6.586 -24.422 -3.461 1 87.12 19 SER B CA 1
ATOM 1326 C C . SER B 1 19 ? -5.965 -24.094 -2.109 1 87.12 19 SER B C 1
ATOM 1328 O O . SER B 1 19 ? -5.363 -24.953 -1.465 1 87.12 19 SER B O 1
ATOM 1330 N N . ALA B 1 20 ? -6.016 -22.953 -1.762 1 94.69 20 ALA B N 1
ATOM 1331 C CA . ALA B 1 20 ? -5.473 -22.438 -0.505 1 94.69 20 ALA B CA 1
ATOM 1332 C C . ALA B 1 20 ? -6.227 -21.188 -0.049 1 94.69 20 ALA B C 1
ATOM 1334 O O . ALA B 1 20 ? -6.973 -20.594 -0.827 1 94.69 20 ALA B O 1
ATOM 1335 N N . SER B 1 21 ? -6.109 -20.922 1.235 1 97.5 21 SER B N 1
ATOM 1336 C CA . SER B 1 21 ? -6.695 -19.703 1.782 1 97.5 21 SER B CA 1
ATOM 1337 C C . SER B 1 21 ? -5.688 -18.938 2.635 1 97.5 21 SER B C 1
ATOM 1339 O O . SER B 1 21 ? -4.66 -19.484 3.037 1 97.5 21 SER B O 1
ATOM 1341 N N . PHE B 1 22 ? -5.918 -17.719 2.771 1 98.06 22 PHE B N 1
ATOM 1342 C CA . PHE B 1 22 ? -5.098 -16.891 3.646 1 98.06 22 PHE B CA 1
ATOM 1343 C C . PHE B 1 22 ? -5.961 -15.938 4.453 1 98.06 22 PHE B C 1
ATOM 1345 O O . PHE B 1 22 ? -7.117 -15.688 4.098 1 98.06 22 PHE B O 1
ATOM 1352 N N . ARG B 1 23 ? -5.422 -15.422 5.582 1 98.56 23 ARG B N 1
ATOM 1353 C CA . ARG B 1 23 ? -6.09 -14.406 6.379 1 98.56 23 ARG B CA 1
ATOM 1354 C C . ARG B 1 23 ? -5.625 -13.008 5.988 1 98.56 23 ARG B C 1
ATOM 1356 O O . ARG B 1 23 ? -4.449 -12.797 5.688 1 98.56 23 ARG B O 1
ATOM 1363 N N . THR B 1 24 ? -6.586 -12.148 5.992 1 98.75 24 THR B N 1
ATOM 1364 C CA . THR B 1 24 ? -6.207 -10.812 5.555 1 98.75 24 THR B CA 1
ATOM 1365 C C . THR B 1 24 ? -7.133 -9.758 6.164 1 98.75 24 THR B C 1
ATOM 1367 O O . THR B 1 24 ? -8.297 -10.039 6.441 1 98.75 24 THR B O 1
ATOM 1370 N N . LYS B 1 25 ? -6.594 -8.602 6.523 1 98.88 25 LYS B N 1
ATOM 1371 C CA . LYS B 1 25 ? -7.348 -7.355 6.637 1 98.88 25 LYS B CA 1
ATOM 1372 C C . LYS B 1 25 ? -7.309 -6.566 5.332 1 98.88 25 LYS B C 1
ATOM 1374 O O . LYS B 1 25 ? -6.277 -6.52 4.66 1 98.88 25 LYS B O 1
ATOM 1379 N N . ALA B 1 26 ? -8.414 -5.98 4.977 1 98.94 26 ALA B N 1
ATOM 1380 C CA . ALA B 1 26 ? -8.469 -5.246 3.717 1 98.94 26 ALA B CA 1
ATOM 1381 C C . ALA B 1 26 ? -9.242 -3.941 3.875 1 98.94 26 ALA B C 1
ATOM 1383 O O . ALA B 1 26 ? -10.312 -3.916 4.488 1 98.94 26 ALA B O 1
ATOM 1384 N N . VAL B 1 27 ? -8.656 -2.846 3.314 1 98.94 27 VAL B N 1
ATOM 1385 C CA 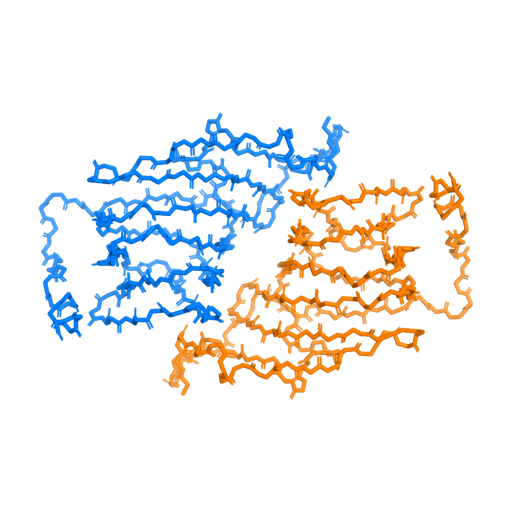. VAL B 1 27 ? -9.352 -1.563 3.219 1 98.94 27 VAL B CA 1
ATOM 1386 C C . VAL B 1 27 ? -9.25 -1.03 1.791 1 98.94 27 VAL B C 1
ATOM 1388 O O . VAL B 1 27 ? -8.461 -1.531 0.987 1 98.94 27 VAL B O 1
ATOM 1391 N N . TYR B 1 28 ? -10.117 -0.092 1.494 1 98.94 28 TYR B N 1
ATOM 1392 C CA . TYR B 1 28 ? -10.062 0.486 0.155 1 98.94 28 TYR B CA 1
ATOM 1393 C C . TYR B 1 28 ? -10.57 1.924 0.163 1 98.94 28 TYR B C 1
ATOM 1395 O O . TYR B 1 28 ? -11.328 2.318 1.053 1 98.94 28 TYR B O 1
ATOM 1403 N N . GLY B 1 29 ? -10.031 2.73 -0.678 1 98.81 29 GLY B N 1
ATOM 1404 C CA . GLY B 1 29 ? -10.594 4.012 -1.075 1 98.81 29 GLY B CA 1
ATOM 1405 C C . GLY B 1 29 ? -11.195 3.992 -2.469 1 98.81 29 GLY B C 1
ATOM 1406 O O . GLY B 1 29 ? -11.758 2.982 -2.896 1 98.81 29 GLY B O 1
ATOM 1407 N N . GLY B 1 30 ? -11.18 5.141 -3.148 1 98.75 30 GLY B N 1
ATOM 1408 C CA . GLY B 1 30 ? -11.719 5.23 -4.492 1 98.75 30 GLY B CA 1
ATOM 1409 C C . GLY B 1 30 ? -10.75 4.766 -5.562 1 98.75 30 GLY B C 1
ATOM 1410 O O . GLY B 1 30 ? -11.164 4.332 -6.641 1 98.75 30 GLY B O 1
ATOM 1411 N N . SER B 1 31 ? -9.453 4.801 -5.25 1 98.88 31 SER B N 1
ATOM 1412 C CA . SER B 1 31 ? -8.461 4.598 -6.301 1 98.88 31 SER B CA 1
ATOM 1413 C C . SER B 1 31 ? -7.711 3.287 -6.109 1 98.88 31 SER B C 1
ATOM 1415 O O . SER B 1 31 ? -7.156 2.734 -7.062 1 98.88 31 SER B O 1
ATOM 1417 N N . SER B 1 32 ? -7.613 2.783 -4.891 1 98.94 32 SER B N 1
ATOM 1418 C CA . SER B 1 32 ? -6.793 1.609 -4.605 1 98.94 32 SER B CA 1
ATOM 1419 C C . SER B 1 32 ? -7.324 0.841 -3.402 1 98.94 32 SER B C 1
ATOM 1421 O O . SER B 1 32 ? -8.242 1.306 -2.719 1 98.94 32 SER B O 1
ATOM 1423 N N . SER B 1 33 ? -6.887 -0.343 -3.191 1 98.94 33 SER B N 1
ATOM 1424 C CA . SER B 1 33 ? -7.09 -1.131 -1.98 1 98.94 33 SER B CA 1
ATOM 1425 C C . SER B 1 33 ? -5.758 -1.531 -1.351 1 98.94 33 SER B C 1
ATOM 1427 O O . SER B 1 33 ? -4.734 -1.588 -2.033 1 98.94 33 SER B O 1
ATOM 1429 N N . LEU B 1 34 ? -5.746 -1.701 -0.089 1 99 34 LEU B N 1
ATOM 1430 C CA . LEU B 1 34 ? -4.609 -2.078 0.746 1 99 34 LEU B CA 1
ATOM 1431 C C . LEU B 1 34 ? -4.957 -3.275 1.625 1 99 34 LEU B C 1
ATOM 1433 O O . LEU B 1 34 ? -5.934 -3.238 2.375 1 99 34 LEU B O 1
ATOM 1437 N N . MET B 1 35 ? -4.113 -4.332 1.524 1 98.94 35 MET B N 1
ATOM 1438 C CA . MET B 1 35 ? -4.352 -5.566 2.27 1 98.94 35 MET B CA 1
ATOM 1439 C C . MET B 1 35 ? -3.121 -5.953 3.084 1 98.94 35 MET B C 1
ATOM 1441 O O . MET B 1 35 ? -1.991 -5.844 2.604 1 98.94 35 MET B O 1
ATOM 1445 N N . ILE B 1 36 ? -3.316 -6.297 4.301 1 98.94 36 ILE B N 1
ATOM 1446 C CA . ILE B 1 36 ? -2.32 -6.957 5.137 1 98.94 36 ILE B CA 1
ATOM 1447 C C . ILE B 1 36 ? -2.633 -8.445 5.23 1 98.94 36 ILE B C 1
ATOM 1449 O O . ILE B 1 36 ? -3.48 -8.867 6.023 1 98.94 36 ILE B O 1
ATOM 1453 N N . ALA B 1 37 ? -1.936 -9.258 4.48 1 98.88 37 ALA B N 1
ATOM 1454 C CA . ALA B 1 37 ? -2.318 -10.648 4.238 1 98.88 37 ALA B CA 1
ATOM 1455 C C . ALA B 1 37 ? -1.295 -11.609 4.828 1 98.88 37 ALA B C 1
ATOM 1457 O O . ALA B 1 37 ? -0.095 -11.484 4.578 1 98.88 37 ALA B O 1
ATOM 1458 N N . THR B 1 38 ? -1.724 -12.5 5.566 1 98.88 38 THR B N 1
ATOM 1459 C CA . THR B 1 38 ? -0.862 -13.539 6.129 1 98.88 38 THR B CA 1
ATOM 1460 C C . THR B 1 38 ? -1.123 -14.883 5.453 1 98.88 38 THR B C 1
ATOM 1462 O O . THR B 1 38 ? -2.256 -15.367 5.445 1 98.88 38 THR B O 1
ATOM 1465 N N . ARG B 1 39 ? -0.129 -15.438 4.918 1 98.62 39 ARG B N 1
ATOM 1466 C CA . ARG B 1 39 ? -0.19 -16.75 4.262 1 98.62 39 ARG B CA 1
ATOM 1467 C C . ARG B 1 39 ? 0.467 -17.812 5.125 1 98.62 39 ARG B C 1
ATOM 1469 O O . ARG B 1 39 ? 1.618 -17.672 5.539 1 98.62 39 ARG B O 1
ATOM 1476 N N . PRO B 1 40 ? -0.233 -18.891 5.402 1 98.62 40 PRO B N 1
ATOM 1477 C CA . PRO B 1 40 ? 0.329 -19.922 6.262 1 98.62 40 PRO B CA 1
ATOM 1478 C C . PRO B 1 40 ? 1.46 -20.703 5.59 1 98.62 40 PRO B C 1
ATOM 1480 O O . PRO B 1 40 ? 1.657 -20.578 4.379 1 98.62 40 PRO B O 1
ATOM 1483 N N . ALA B 1 41 ? 2.205 -21.484 6.445 1 98.44 41 ALA B N 1
ATOM 1484 C CA . ALA B 1 41 ? 3.197 -22.406 5.918 1 98.44 41 ALA B CA 1
ATOM 1485 C C . ALA B 1 41 ? 2.576 -23.344 4.887 1 98.44 41 ALA B C 1
ATOM 1487 O O . ALA B 1 41 ? 1.465 -23.844 5.082 1 98.44 41 ALA B O 1
ATOM 1488 N N . GLY B 1 42 ? 3.238 -23.516 3.781 1 97.81 42 GLY B N 1
ATOM 1489 C CA . GLY B 1 42 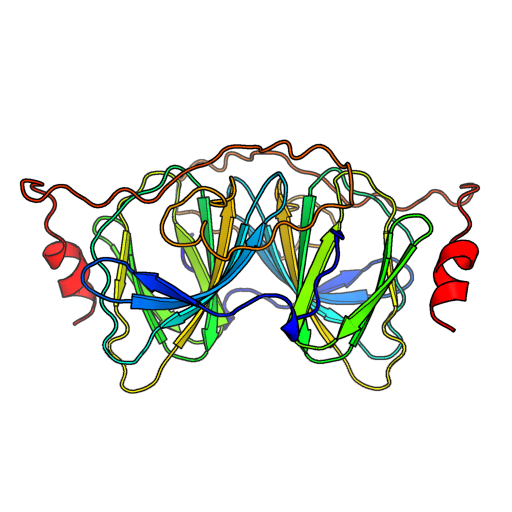? 2.789 -24.453 2.764 1 97.81 42 GLY B CA 1
ATOM 1490 C C . GLY B 1 42 ? 1.767 -23.844 1.813 1 97.81 42 GLY B C 1
ATOM 1491 O O . GLY B 1 42 ? 1.354 -24.5 0.85 1 97.81 42 GLY B O 1
ATOM 1492 N N . TYR B 1 43 ? 1.303 -22.594 2.078 1 98.06 43 TYR B N 1
ATOM 1493 C CA . TYR B 1 43 ? 0.328 -21.922 1.223 1 98.06 43 TYR B CA 1
ATOM 1494 C C . TYR B 1 43 ? 0.738 -22.016 -0.243 1 98.06 43 TYR B C 1
ATOM 1496 O O . TYR B 1 43 ? 1.895 -21.766 -0.586 1 98.06 43 TYR B O 1
ATOM 1504 N N . HIS B 1 44 ? -0.166 -22.391 -1.108 1 97.62 44 HIS B N 1
ATOM 1505 C CA . HIS B 1 44 ? 0.046 -22.484 -2.549 1 97.62 44 HIS B CA 1
ATOM 1506 C C . HIS B 1 44 ? -1.221 -22.109 -3.314 1 97.62 44 HIS B C 1
ATOM 1508 O O . HIS B 1 44 ? -2.082 -22.969 -3.541 1 97.62 44 HIS B O 1
ATOM 1514 N N . SER B 1 45 ? -1.264 -20.859 -3.818 1 96.12 45 SER B N 1
ATOM 1515 C CA . SER B 1 45 ? -2.48 -20.422 -4.492 1 96.12 45 SER B CA 1
ATOM 1516 C C . SER B 1 45 ? -2.525 -20.906 -5.934 1 96.12 45 SER B C 1
ATOM 1518 O O . SER B 1 45 ? -1.493 -21.281 -6.5 1 96.12 45 SER B O 1
ATOM 1520 N N . ARG B 1 46 ? -3.689 -20.828 -6.559 1 94.44 46 ARG B N 1
ATOM 1521 C CA . ARG B 1 46 ? -3.871 -21.125 -7.977 1 94.44 46 ARG B CA 1
ATOM 1522 C C . ARG B 1 46 ? -3.473 -19.938 -8.844 1 94.44 46 ARG B C 1
ATOM 1524 O O . ARG B 1 46 ? -3.738 -18.781 -8.484 1 94.44 46 ARG B O 1
ATOM 1531 N N . PRO B 1 47 ? -2.914 -20.312 -10 1 96.88 47 PRO B N 1
ATOM 1532 C CA . PRO B 1 47 ? -2.658 -19.219 -10.938 1 96.88 47 PRO B CA 1
ATOM 1533 C C . PRO B 1 47 ? -3.916 -18.422 -11.273 1 96.88 47 PRO B C 1
ATOM 1535 O O . PRO B 1 47 ? -4.996 -18.984 -11.414 1 96.88 47 PRO B O 1
ATOM 1538 N N . HIS B 1 48 ? -3.855 -17.094 -11.383 1 98.12 48 HIS B N 1
ATOM 1539 C CA . HIS B 1 48 ? -4.98 -16.203 -11.617 1 98.12 48 HIS B CA 1
ATOM 1540 C C . HIS B 1 48 ? -4.516 -14.883 -12.219 1 98.12 48 HIS B C 1
ATOM 1542 O O . HIS B 1 48 ? -3.314 -14.648 -12.359 1 98.12 48 HIS B O 1
ATOM 1548 N N . THR B 1 49 ? -5.43 -14.047 -12.648 1 98.31 49 THR B N 1
ATOM 1549 C CA . THR B 1 49 ? -5.172 -12.703 -13.164 1 98.31 49 THR B CA 1
ATOM 1550 C C . THR B 1 49 ? -6.129 -11.695 -12.539 1 98.31 49 THR B C 1
ATOM 1552 O O . THR B 1 49 ? -7.156 -12.07 -11.969 1 98.31 49 THR B O 1
ATOM 1555 N N . HIS B 1 50 ? -5.836 -10.547 -12.523 1 98.38 50 HIS B N 1
ATOM 1556 C CA . HIS B 1 50 ? -6.703 -9.391 -12.344 1 98.38 50 HIS B CA 1
ATOM 1557 C C . HIS B 1 50 ? -6.152 -8.164 -13.062 1 98.38 50 HIS B C 1
ATOM 1559 O O . HIS B 1 50 ? -4.941 -8.055 -13.266 1 98.38 50 HIS B O 1
ATOM 1565 N N . ASP B 1 51 ? -7.086 -7.266 -13.523 1 98.19 51 ASP B N 1
ATOM 1566 C CA . ASP B 1 51 ? -6.723 -6.094 -14.312 1 98.19 51 ASP B CA 1
ATOM 1567 C C . ASP B 1 51 ? -6.371 -4.91 -13.422 1 98.19 51 ASP B C 1
ATOM 1569 O O . ASP B 1 51 ? -6.961 -3.834 -13.547 1 98.19 51 ASP B O 1
ATOM 1573 N N . CYS B 1 52 ? -5.445 -5.027 -12.57 1 98.75 52 CYS B N 1
ATOM 1574 C CA . CYS B 1 52 ? -4.875 -3.98 -11.734 1 98.75 52 CYS B CA 1
ATOM 1575 C C . CYS B 1 52 ? -3.383 -4.211 -11.516 1 98.75 52 CYS B C 1
ATOM 1577 O O . CYS B 1 52 ? -2.893 -5.332 -11.688 1 98.75 52 CYS B O 1
ATOM 1579 N N . GLU B 1 53 ? -2.674 -3.127 -11.367 1 98.88 53 GLU B N 1
ATOM 1580 C CA . GLU B 1 53 ? -1.312 -3.232 -10.852 1 98.88 53 GLU B CA 1
ATOM 1581 C C . GLU B 1 53 ? -1.306 -3.648 -9.383 1 98.88 53 GLU B C 1
ATOM 1583 O O . GLU B 1 53 ? -2.115 -3.16 -8.594 1 98.88 53 GLU B O 1
ATOM 1588 N N . GLN B 1 54 ? -0.477 -4.539 -9.008 1 98.94 54 GLN B N 1
ATOM 1589 C CA . GLN B 1 54 ? -0.309 -4.953 -7.617 1 98.94 54 GLN B CA 1
ATOM 1590 C C . GLN B 1 54 ? 1.115 -4.695 -7.137 1 98.94 54 GLN B C 1
ATOM 1592 O O . GLN B 1 54 ? 2.076 -5.199 -7.727 1 98.94 54 GLN B O 1
ATOM 1597 N N . LEU B 1 55 ? 1.371 -3.822 -6.184 1 98.94 55 LEU B N 1
ATOM 1598 C CA . LEU B 1 55 ? 2.633 -3.678 -5.469 1 98.94 55 LEU B CA 1
ATOM 1599 C C . LEU B 1 55 ? 2.623 -4.496 -4.18 1 98.94 55 LEU B C 1
ATOM 1601 O O . LEU B 1 55 ? 1.612 -4.539 -3.475 1 98.94 55 LEU B O 1
ATOM 1605 N N . ASN B 1 56 ? 3.688 -5.172 -3.918 1 98.94 56 ASN B N 1
ATOM 1606 C CA . ASN B 1 56 ? 3.832 -6.023 -2.742 1 98.94 56 ASN B CA 1
ATOM 1607 C C . ASN B 1 56 ? 5.062 -5.641 -1.922 1 98.94 56 ASN B C 1
ATOM 1609 O O . ASN B 1 56 ? 6.113 -5.32 -2.48 1 98.94 56 ASN B O 1
ATOM 1613 N N . TRP B 1 57 ? 4.93 -5.59 -0.664 1 99 57 TRP B N 1
ATOM 1614 C CA . TRP B 1 57 ? 6.016 -5.516 0.309 1 99 57 TRP B CA 1
ATOM 1615 C C . TRP B 1 57 ? 5.938 -6.672 1.302 1 99 57 TRP B C 1
ATOM 1617 O O . TRP B 1 57 ? 4.918 -6.855 1.968 1 99 57 TRP B O 1
ATOM 1627 N N . LEU B 1 58 ? 6.992 -7.531 1.359 1 98.94 58 LEU B N 1
ATOM 1628 C CA . LEU B 1 58 ? 6.988 -8.641 2.307 1 98.94 58 LEU B CA 1
ATOM 1629 C C . LEU B 1 58 ? 7.43 -8.172 3.689 1 98.94 58 LEU B C 1
ATOM 1631 O O . LEU B 1 58 ? 8.609 -7.898 3.908 1 98.94 58 LEU B O 1
ATOM 1635 N N . GLN B 1 59 ? 6.5 -8.133 4.578 1 98.81 59 GLN B N 1
ATOM 1636 C CA . GLN B 1 59 ? 6.754 -7.617 5.918 1 98.81 59 GLN B CA 1
ATOM 1637 C C . GLN B 1 59 ? 7.504 -8.633 6.77 1 98.81 59 GLN B C 1
ATOM 1639 O O . GLN B 1 59 ? 8.336 -8.266 7.598 1 98.81 59 GLN B O 1
ATOM 1644 N N . SER B 1 60 ? 7.164 -9.891 6.621 1 98.81 60 SER B N 1
ATOM 1645 C CA . SER B 1 60 ? 7.824 -10.945 7.379 1 98.81 60 SER B CA 1
ATOM 1646 C C . SER B 1 60 ? 7.762 -12.281 6.645 1 98.81 60 SER B C 1
ATOM 1648 O O . SER B 1 60 ? 6.844 -12.516 5.852 1 98.81 60 SER B O 1
ATOM 1650 N N . GLY B 1 61 ? 8.781 -13.203 6.906 1 98.75 61 GLY B N 1
ATOM 1651 C CA . GLY B 1 61 ? 8.836 -14.531 6.316 1 98.75 61 GLY B CA 1
ATOM 1652 C C . GLY B 1 61 ? 9.492 -14.547 4.945 1 98.75 61 GLY B C 1
ATOM 1653 O O . GLY B 1 61 ? 10.414 -13.781 4.688 1 98.75 61 GLY B O 1
ATOM 1654 N N . GLU B 1 62 ? 9.164 -15.531 4.172 1 98.75 62 GLU B N 1
ATOM 1655 C CA . GLU B 1 62 ? 9.586 -15.664 2.779 1 98.75 62 GLU B CA 1
ATOM 1656 C C . GLU B 1 62 ? 8.453 -16.188 1.91 1 98.75 62 GLU B C 1
ATOM 1658 O O . GLU B 1 62 ? 7.512 -16.812 2.414 1 98.75 62 GLU B O 1
ATOM 1663 N N . LEU B 1 63 ? 8.5 -15.898 0.699 1 98.81 63 LEU B N 1
ATOM 1664 C CA . LEU B 1 63 ? 7.422 -16.25 -0.217 1 98.81 63 LEU B CA 1
ATOM 1665 C C . LEU B 1 63 ? 7.926 -16.312 -1.655 1 98.81 63 LEU B C 1
ATOM 1667 O O . LEU B 1 63 ? 8.602 -15.391 -2.119 1 98.81 63 LEU B O 1
ATOM 1671 N N . TRP B 1 64 ? 7.656 -17.375 -2.338 1 98.88 64 TRP B N 1
ATOM 1672 C CA . TRP B 1 64 ? 7.828 -17.406 -3.787 1 98.88 64 TRP B CA 1
ATOM 1673 C C . TRP B 1 64 ? 6.621 -16.797 -4.492 1 98.88 64 TRP B C 1
ATOM 1675 O O . TRP B 1 64 ? 5.477 -17.156 -4.188 1 98.88 64 TRP B O 1
ATOM 1685 N N . VAL B 1 65 ? 6.867 -15.883 -5.355 1 98.94 65 VAL B N 1
ATOM 1686 C CA . VAL B 1 65 ? 5.848 -15.32 -6.234 1 98.94 65 VAL B CA 1
ATOM 1687 C C . VAL B 1 65 ? 6.191 -15.633 -7.691 1 98.94 65 VAL B C 1
ATOM 1689 O O . VAL B 1 65 ? 7.332 -15.43 -8.125 1 98.94 65 VAL B O 1
ATOM 1692 N N . PHE B 1 66 ? 5.23 -16.125 -8.383 1 98.81 66 PHE B N 1
ATOM 1693 C CA . PHE B 1 66 ? 5.398 -16.469 -9.789 1 98.81 66 PHE B CA 1
ATOM 1694 C C . PHE B 1 66 ? 4.59 -15.531 -10.672 1 98.81 66 PHE B C 1
ATOM 1696 O O . PHE B 1 66 ? 3.43 -15.234 -10.375 1 98.81 66 PHE B O 1
ATOM 1703 N N . VAL B 1 67 ? 5.215 -15.008 -11.664 1 98.81 67 VAL B N 1
ATOM 1704 C CA . VAL B 1 67 ? 4.578 -14.164 -12.68 1 98.81 67 VAL B CA 1
ATOM 1705 C C . VAL B 1 67 ? 4.902 -14.703 -14.07 1 98.81 67 VAL B C 1
ATOM 1707 O O . VAL B 1 67 ? 6.043 -14.617 -14.523 1 98.81 67 VAL B O 1
ATOM 1710 N N . GLU B 1 68 ? 3.85 -15.141 -14.719 1 98.31 68 GLU B N 1
ATOM 1711 C CA . GLU B 1 68 ? 4.027 -15.805 -16.016 1 98.31 68 GLU B CA 1
ATOM 1712 C C . GLU B 1 68 ? 5.039 -16.938 -15.906 1 98.31 68 GLU B C 1
ATOM 1714 O O . GLU B 1 68 ? 4.828 -17.906 -15.156 1 98.31 68 GLU B O 1
ATOM 1719 N N . ASP B 1 69 ? 6.105 -16.828 -16.562 1 98.31 69 ASP B N 1
ATOM 1720 C CA . ASP B 1 69 ? 7.074 -17.922 -16.562 1 98.31 69 ASP B CA 1
ATOM 1721 C C . ASP B 1 69 ? 8.266 -17.609 -15.664 1 98.31 69 ASP B C 1
ATOM 1723 O O . ASP B 1 69 ? 9.32 -18.234 -15.773 1 98.31 69 ASP B O 1
ATOM 1727 N N . ARG B 1 70 ? 8.141 -16.703 -14.805 1 98.44 70 ARG B N 1
ATOM 1728 C CA . ARG B 1 70 ? 9.234 -16.266 -13.945 1 98.44 70 ARG B CA 1
ATOM 1729 C C . ARG B 1 70 ? 8.938 -16.578 -12.484 1 98.44 70 ARG B C 1
ATOM 1731 O O . ARG B 1 70 ? 7.77 -16.688 -12.086 1 98.44 70 ARG B O 1
ATOM 1738 N N . ALA B 1 71 ? 10.016 -16.734 -11.734 1 98.81 71 ALA B N 1
ATOM 1739 C CA . ALA B 1 71 ? 9.938 -16.969 -10.297 1 98.81 71 ALA B CA 1
ATOM 1740 C C . ALA B 1 71 ? 10.742 -15.945 -9.523 1 98.81 71 ALA B C 1
ATOM 1742 O O . ALA B 1 71 ? 11.883 -15.633 -9.891 1 98.81 71 ALA B O 1
ATOM 1743 N N . PHE B 1 72 ? 10.227 -15.398 -8.477 1 98.81 72 PHE B N 1
ATOM 1744 C CA . PHE B 1 72 ? 10.883 -14.438 -7.602 1 98.81 72 PHE B CA 1
ATOM 1745 C C . PHE B 1 72 ? 10.82 -14.898 -6.148 1 98.81 72 PHE B C 1
ATOM 1747 O O . PHE B 1 72 ? 9.742 -15.148 -5.613 1 98.81 72 PHE B O 1
ATOM 1754 N N . HIS B 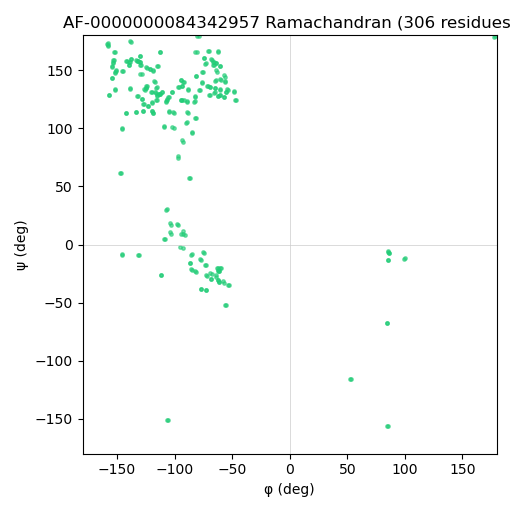1 73 ? 11.93 -15.07 -5.555 1 98.81 73 HIS B N 1
ATOM 1755 C CA . HIS B 1 73 ? 12 -15.406 -4.141 1 98.81 73 HIS B CA 1
ATOM 1756 C C . HIS B 1 73 ? 12.055 -14.156 -3.273 1 98.81 73 HIS B C 1
ATOM 1758 O O . HIS B 1 73 ? 13.117 -13.539 -3.139 1 98.81 73 HIS B O 1
ATOM 1764 N N . MET B 1 74 ? 10.93 -13.875 -2.641 1 98.81 74 MET B N 1
ATOM 1765 C CA . MET B 1 74 ? 10.867 -12.703 -1.771 1 98.81 74 MET B CA 1
ATOM 1766 C C . MET B 1 74 ? 11.305 -13.062 -0.354 1 98.81 74 MET B C 1
ATOM 1768 O O . MET B 1 74 ? 10.867 -14.07 0.202 1 98.81 74 MET B O 1
ATOM 1772 N N . ARG B 1 75 ? 12.133 -12.25 0.163 1 98.69 75 ARG B N 1
ATOM 1773 C CA . ARG B 1 75 ? 12.516 -12.273 1.568 1 98.69 75 ARG B CA 1
ATOM 1774 C C . ARG B 1 75 ? 12.016 -11.039 2.299 1 98.69 75 ARG B C 1
ATOM 1776 O O . ARG B 1 75 ? 11.57 -10.078 1.666 1 98.69 75 ARG B O 1
ATOM 1783 N N . THR B 1 76 ? 12.07 -11.148 3.676 1 98.81 76 THR B N 1
ATOM 1784 C CA . THR B 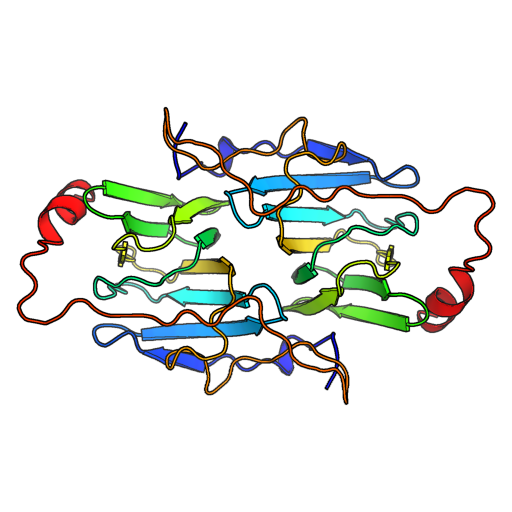1 76 ? 11.609 -10.023 4.48 1 98.81 76 THR B CA 1
ATOM 1785 C C . THR B 1 76 ? 12.188 -8.711 3.961 1 98.81 76 THR B C 1
ATOM 1787 O O . THR B 1 76 ? 13.406 -8.586 3.795 1 98.81 76 THR B O 1
ATOM 1790 N N . GLY B 1 77 ? 11.328 -7.754 3.643 1 98.81 77 GLY B N 1
ATOM 1791 C CA . GLY B 1 77 ? 11.766 -6.434 3.23 1 98.81 77 GLY B CA 1
ATOM 1792 C C . GLY B 1 77 ? 11.75 -6.238 1.726 1 98.81 77 GLY B C 1
ATOM 1793 O O . GLY B 1 77 ? 11.852 -5.113 1.237 1 98.81 77 GLY B O 1
ATOM 1794 N N . ASP B 1 78 ? 11.594 -7.32 0.973 1 98.94 78 ASP B N 1
ATOM 1795 C CA . ASP B 1 78 ? 11.609 -7.23 -0.484 1 98.94 78 ASP B CA 1
ATOM 1796 C C . ASP B 1 78 ? 10.328 -6.582 -1.008 1 98.94 78 ASP B C 1
ATOM 1798 O O . ASP B 1 78 ? 9.305 -6.582 -0.324 1 98.94 78 ASP B O 1
ATOM 1802 N N . PHE B 1 79 ? 10.422 -6.012 -2.203 1 99 79 PHE B N 1
ATOM 1803 C CA . PHE B 1 79 ? 9.305 -5.438 -2.947 1 99 79 PHE B CA 1
ATOM 1804 C C . PHE B 1 79 ? 9.117 -6.152 -4.281 1 99 79 PHE B C 1
ATOM 1806 O O . PHE B 1 79 ? 10.086 -6.641 -4.867 1 99 79 PHE B O 1
ATOM 1813 N N . LEU B 1 80 ? 7.91 -6.219 -4.785 1 99 80 LEU B N 1
ATOM 1814 C CA . LEU B 1 80 ? 7.609 -6.84 -6.07 1 99 80 LEU B CA 1
ATOM 1815 C C . LEU B 1 80 ? 6.379 -6.203 -6.703 1 99 80 LEU B C 1
ATOM 1817 O O . LEU B 1 80 ? 5.383 -5.949 -6.023 1 99 80 LEU B O 1
ATOM 1821 N N . ARG B 1 81 ? 6.449 -5.887 -7.945 1 98.94 81 ARG B N 1
ATOM 1822 C CA . ARG B 1 81 ? 5.312 -5.438 -8.742 1 98.94 81 ARG B CA 1
ATOM 1823 C C . ARG B 1 81 ? 4.793 -6.559 -9.641 1 98.94 81 ARG B C 1
ATOM 1825 O O . ARG B 1 81 ? 5.578 -7.258 -10.281 1 98.94 81 ARG B O 1
ATOM 1832 N N . ILE B 1 82 ? 3.533 -6.754 -9.617 1 98.94 82 ILE B N 1
ATOM 1833 C CA . ILE B 1 82 ? 2.854 -7.57 -10.617 1 98.94 82 ILE B CA 1
ATOM 1834 C C . ILE B 1 82 ? 2.105 -6.668 -11.602 1 98.94 82 ILE B C 1
ATOM 1836 O O . ILE B 1 82 ? 1.152 -5.984 -11.219 1 98.94 82 ILE B O 1
ATOM 1840 N N . PRO B 1 83 ? 2.506 -6.641 -12.906 1 98.56 83 PRO B N 1
ATOM 1841 C CA . PRO B 1 83 ? 1.819 -5.785 -13.875 1 98.56 83 PRO B CA 1
ATOM 1842 C C . PRO B 1 83 ? 0.378 -6.223 -14.125 1 98.56 83 PRO B C 1
ATOM 1844 O O . PRO B 1 83 ? 0.048 -7.398 -13.961 1 98.56 83 PRO B O 1
ATOM 1847 N N . PRO B 1 84 ? -0.475 -5.246 -14.547 1 98.38 84 PRO B N 1
ATOM 1848 C CA . PRO B 1 84 ? -1.878 -5.574 -14.805 1 98.38 84 PRO B CA 1
ATOM 1849 C C . PRO B 1 84 ? -2.039 -6.711 -15.812 1 98.38 84 PRO B C 1
ATOM 1851 O O . PRO B 1 84 ? -1.351 -6.738 -16.828 1 98.38 84 PRO B O 1
ATOM 1854 N N . GLY B 1 85 ? -2.893 -7.672 -15.414 1 98.25 85 GLY B N 1
ATOM 1855 C CA . GLY B 1 85 ? -3.324 -8.688 -16.359 1 98.25 85 GLY B CA 1
ATOM 1856 C C . GLY B 1 85 ? -2.375 -9.867 -16.438 1 98.25 85 GLY B C 1
ATOM 1857 O O . GLY B 1 85 ? -2.646 -10.844 -17.141 1 98.25 85 GLY B O 1
ATOM 1858 N N . LYS B 1 86 ? -1.276 -9.82 -15.82 1 98.62 86 LYS B N 1
ATOM 1859 C CA . LYS B 1 86 ? -0.323 -10.93 -15.883 1 98.62 86 LYS B CA 1
ATOM 1860 C C . LYS B 1 86 ? -0.769 -12.094 -15.008 1 98.62 86 LYS B C 1
ATOM 1862 O O . LYS B 1 86 ? -1.282 -11.883 -13.906 1 98.62 86 LYS B O 1
ATOM 1867 N N . ILE B 1 87 ? -0.604 -13.297 -15.492 1 98.75 87 ILE B N 1
ATOM 1868 C CA . ILE B 1 87 ? -0.857 -14.484 -14.688 1 98.75 87 ILE B CA 1
ATOM 1869 C C . ILE B 1 87 ? 0.144 -14.555 -13.531 1 98.75 87 ILE B C 1
ATOM 1871 O O . ILE B 1 87 ? 1.351 -14.406 -13.742 1 98.75 87 ILE B O 1
ATOM 1875 N N . HIS B 1 88 ? -0.331 -14.773 -12.289 1 98.69 88 HIS B N 1
ATOM 1876 C CA . HIS B 1 88 ? 0.57 -14.859 -11.148 1 98.69 88 HIS B CA 1
ATOM 1877 C C . HIS B 1 88 ? -0.027 -15.719 -10.039 1 98.69 88 HIS B C 1
ATOM 1879 O O . HIS B 1 88 ? -1.234 -15.969 -10.023 1 98.69 88 HIS B O 1
ATOM 1885 N N . TRP B 1 89 ? 0.781 -16.266 -9.203 1 98.06 89 TRP B N 1
ATOM 1886 C CA . TRP B 1 89 ? 0.455 -17.016 -7.996 1 98.06 89 TRP B CA 1
ATOM 1887 C C . TRP B 1 89 ? 1.636 -17.031 -7.027 1 98.06 89 TRP B C 1
ATOM 1889 O O . TRP B 1 89 ? 2.678 -16.438 -7.301 1 98.06 89 TRP B O 1
ATOM 1899 N N . SER B 1 90 ? 1.399 -17.562 -5.844 1 98.44 90 SER B N 1
ATOM 1900 C CA . SER B 1 90 ? 2.461 -17.547 -4.844 1 98.44 90 SER B CA 1
ATOM 1901 C C . SER B 1 90 ? 2.504 -18.859 -4.062 1 98.44 90 SER B C 1
ATOM 1903 O O . SER B 1 90 ? 1.536 -19.625 -4.07 1 98.44 90 SER B O 1
ATOM 1905 N N . TRP B 1 91 ? 3.613 -19.141 -3.512 1 98.44 91 TRP B N 1
ATOM 1906 C CA . TRP B 1 91 ? 3.902 -20.375 -2.791 1 98.44 91 TRP B CA 1
ATOM 1907 C C . TRP B 1 91 ? 4.785 -20.094 -1.578 1 98.44 91 TRP B C 1
ATOM 1909 O O . TRP B 1 91 ? 5.934 -19.672 -1.722 1 98.44 91 TRP B O 1
ATOM 1919 N N . ASN B 1 92 ? 4.277 -20.281 -0.34 1 98.69 92 ASN B N 1
ATOM 1920 C CA . ASN B 1 92 ? 5.094 -20.281 0.869 1 98.69 92 ASN B CA 1
ATOM 1921 C C . ASN B 1 92 ? 5.703 -21.656 1.138 1 98.69 92 ASN B C 1
ATOM 1923 O O . ASN B 1 92 ? 5.09 -22.484 1.802 1 98.69 92 ASN B O 1
ATOM 1927 N N . LYS B 1 93 ? 6.844 -21.844 0.76 1 98.06 93 LYS B N 1
ATOM 1928 C CA . LYS B 1 93 ? 7.504 -23.141 0.861 1 98.06 93 LYS B CA 1
ATOM 1929 C C . LYS B 1 93 ? 8.141 -23.328 2.232 1 98.06 93 LYS B C 1
ATOM 1931 O O . LYS B 1 93 ? 8.688 -24.391 2.529 1 98.06 93 LYS B O 1
ATOM 1936 N N . SER B 1 94 ? 8.156 -22.266 3 1 98.25 94 SER B N 1
ATOM 1937 C CA . SER B 1 94 ? 8.789 -22.328 4.312 1 98.25 94 SER B CA 1
ATOM 1938 C C . SER B 1 94 ? 7.879 -23 5.336 1 98.25 94 SER B C 1
ATOM 1940 O O . SER B 1 94 ? 6.766 -23.422 5.008 1 98.25 94 SER B O 1
ATOM 1942 N N . ASP B 1 95 ? 8.375 -23.125 6.605 1 98.38 95 ASP B N 1
ATOM 1943 C CA . ASP B 1 95 ? 7.633 -23.781 7.672 1 98.38 95 ASP B CA 1
ATOM 1944 C C . ASP B 1 95 ? 7.031 -22.766 8.633 1 98.38 95 ASP B C 1
ATOM 1946 O O . ASP B 1 95 ? 6.562 -23.125 9.719 1 98.38 95 ASP B O 1
ATOM 1950 N N . VAL B 1 96 ? 7.051 -21.531 8.312 1 98.56 96 VAL B N 1
ATOM 1951 C CA . VAL B 1 96 ? 6.465 -20.484 9.133 1 98.56 96 VAL B CA 1
ATOM 1952 C C . VAL B 1 96 ? 5.57 -19.594 8.273 1 98.56 96 VAL B C 1
ATOM 1954 O O . VAL B 1 96 ? 5.758 -19.5 7.059 1 98.56 96 VAL B O 1
ATOM 1957 N N . PRO B 1 97 ? 4.586 -18.922 8.805 1 98.81 97 PRO B N 1
ATOM 1958 C CA . PRO B 1 97 ? 3.758 -17.984 8.031 1 98.81 97 PRO B CA 1
ATOM 1959 C C . PRO B 1 97 ? 4.547 -16.797 7.512 1 98.81 97 PRO B C 1
ATOM 1961 O O . PRO B 1 97 ? 5.613 -16.469 8.039 1 98.81 97 PRO B O 1
ATOM 1964 N N . CYS B 1 98 ? 4.066 -16.219 6.484 1 98.81 98 CYS B N 1
ATOM 1965 C CA . CYS B 1 98 ? 4.602 -14.953 6.012 1 98.81 98 CYS B CA 1
ATOM 1966 C C . CYS B 1 98 ? 3.502 -13.898 5.918 1 98.81 98 CYS B C 1
ATOM 1968 O O . CYS B 1 98 ? 2.322 -14.234 5.797 1 98.81 98 CYS B O 1
ATOM 1970 N N . THR B 1 99 ? 3.846 -12.617 6.059 1 98.94 99 THR B N 1
ATOM 1971 C CA . THR B 1 99 ? 2.904 -11.508 5.957 1 98.94 99 THR B CA 1
ATOM 1972 C C . THR B 1 99 ? 3.299 -10.57 4.816 1 98.94 99 THR B C 1
ATOM 1974 O O . THR B 1 99 ? 4.426 -10.078 4.773 1 98.94 99 THR B O 1
ATOM 1977 N N . LEU B 1 100 ? 2.381 -10.398 3.906 1 98.75 100 LEU B N 1
ATOM 1978 C CA . LEU B 1 100 ? 2.545 -9.562 2.727 1 98.75 100 LEU B CA 1
ATOM 1979 C C . LEU B 1 100 ? 1.625 -8.344 2.789 1 98.75 100 LEU B C 1
ATOM 1981 O O . LEU B 1 100 ? 0.44 -8.477 3.105 1 98.75 100 LEU B O 1
ATOM 1985 N N . VAL B 1 101 ? 2.152 -7.125 2.572 1 98.94 101 VAL B N 1
ATOM 1986 C CA . VAL B 1 101 ? 1.345 -5.941 2.303 1 98.94 101 VAL B CA 1
ATOM 1987 C C . VAL B 1 101 ? 1.107 -5.809 0.801 1 98.94 101 VAL B C 1
ATOM 1989 O O . VAL B 1 101 ? 2.059 -5.766 0.017 1 98.94 101 VAL B O 1
ATOM 1992 N N . GLU B 1 102 ? -0.13 -5.758 0.375 1 98.94 102 GLU B N 1
ATOM 1993 C CA . GLU B 1 102 ? -0.501 -5.734 -1.037 1 98.94 102 GLU B CA 1
ATOM 1994 C C . GLU B 1 102 ? -1.287 -4.473 -1.382 1 98.94 102 GLU B C 1
ATOM 1996 O O . GLU B 1 102 ? -2.229 -4.109 -0.674 1 98.94 102 GLU B O 1
ATOM 2001 N N . VAL B 1 103 ? -0.902 -3.85 -2.395 1 98.94 103 VAL B N 1
ATOM 2002 C CA . VAL B 1 103 ? -1.59 -2.682 -2.932 1 98.94 103 VAL B CA 1
ATOM 2003 C C . VAL B 1 103 ? -2.127 -2.992 -4.328 1 98.94 103 VAL B C 1
ATOM 2005 O O . VAL B 1 103 ? -1.371 -3.396 -5.215 1 98.94 103 VAL B O 1
ATOM 2008 N N . HIS B 1 104 ? -3.406 -2.797 -4.496 1 98.94 104 HIS B N 1
ATOM 2009 C CA . HIS B 1 104 ? -4.02 -2.977 -5.809 1 98.94 104 HIS B CA 1
ATOM 2010 C C . HIS B 1 104 ? -4.535 -1.652 -6.359 1 98.94 104 HIS B C 1
ATOM 2012 O O . HIS B 1 104 ? -5.254 -0.924 -5.664 1 98.94 104 HIS B O 1
ATOM 2018 N N . THR B 1 105 ? -4.191 -1.326 -7.57 1 98.94 105 THR B N 1
ATOM 2019 C CA . THR B 1 105 ? -4.648 -0.123 -8.258 1 98.94 105 THR B CA 1
ATOM 2020 C C . THR B 1 105 ? -5.102 -0.448 -9.68 1 98.94 105 THR B C 1
ATOM 2022 O O . THR B 1 105 ? -4.277 -0.752 -10.539 1 98.94 105 THR B O 1
ATOM 2025 N N . PRO B 1 106 ? -6.465 -0.296 -10.055 1 98.81 106 PRO B N 1
ATOM 2026 C CA . PRO B 1 106 ? -7.551 0.097 -9.148 1 98.81 106 PRO B CA 1
ATOM 2027 C C . PRO B 1 106 ? -7.762 -0.9 -8.016 1 98.81 106 PRO B C 1
ATOM 2029 O O . PRO B 1 106 ? -7.152 -1.973 -8.008 1 98.81 106 PRO B O 1
ATOM 2032 N N . GLY B 1 107 ? -8.531 -0.482 -7.008 1 98.88 107 GLY B N 1
ATOM 2033 C CA . GLY B 1 107 ? -8.828 -1.304 -5.848 1 98.88 107 GLY B CA 1
ATOM 2034 C C . GLY B 1 107 ? -9.703 -2.498 -6.168 1 98.88 107 GLY B C 1
ATOM 2035 O O . GLY B 1 107 ? -10.469 -2.469 -7.129 1 98.88 107 GLY B O 1
ATOM 2036 N N . MET B 1 108 ? -9.672 -3.504 -5.301 1 98.69 108 MET B N 1
ATOM 2037 C CA . MET B 1 108 ? -10.359 -4.77 -5.535 1 98.69 108 MET B CA 1
ATOM 2038 C C . MET B 1 108 ? -11.586 -4.891 -4.645 1 98.69 108 MET B C 1
ATOM 2040 O O . MET B 1 108 ? -11.961 -5.996 -4.238 1 98.69 108 MET B O 1
ATOM 2044 N N . GLN B 1 109 ? -12.227 -3.84 -4.273 1 98.06 109 GLN B N 1
ATOM 2045 C CA . GLN B 1 109 ? -13.273 -3.768 -3.254 1 98.06 109 GLN B CA 1
ATOM 2046 C C . GLN B 1 109 ? -14.453 -4.668 -3.607 1 98.06 109 GLN B C 1
ATOM 2048 O O . GLN B 1 109 ? -15.211 -5.074 -2.729 1 98.06 109 GLN B O 1
ATOM 2053 N N . HIS B 1 110 ? -14.625 -5.051 -4.867 1 98.06 110 HIS B N 1
ATOM 2054 C CA . HIS B 1 110 ? -15.781 -5.855 -5.254 1 98.06 110 HIS B CA 1
ATOM 2055 C C . HIS B 1 110 ? -15.367 -7.285 -5.586 1 98.06 110 HIS B C 1
ATOM 2057 O O . HIS B 1 110 ? -16.172 -8.078 -6.074 1 98.06 110 HIS B O 1
ATOM 2063 N N . ASP B 1 111 ? -14.07 -7.613 -5.391 1 98.5 111 ASP B N 1
ATOM 2064 C CA . ASP B 1 111 ? -13.609 -8.984 -5.562 1 98.5 111 ASP B CA 1
ATOM 2065 C C . ASP B 1 111 ? -14.242 -9.914 -4.527 1 98.5 111 ASP B C 1
ATOM 2067 O O . ASP B 1 111 ? -14.25 -9.609 -3.334 1 98.5 111 ASP B O 1
ATOM 2071 N N . ARG B 1 112 ? -14.711 -11.039 -4.93 1 96.12 112 ARG B N 1
ATOM 2072 C CA . ARG B 1 112 ? -15.422 -11.961 -4.059 1 96.12 112 ARG B CA 1
ATOM 2073 C C . ARG B 1 112 ? -14.531 -12.43 -2.91 1 96.12 112 ARG B C 1
ATOM 2075 O O . ARG B 1 112 ? -15.031 -12.898 -1.884 1 96.12 112 ARG B O 1
ATOM 2082 N N . LEU B 1 113 ? -13.25 -12.367 -3.061 1 96.5 113 LEU B N 1
ATOM 2083 C CA . LEU B 1 113 ? -12.32 -12.844 -2.039 1 96.5 113 LEU B CA 1
ATOM 2084 C C . LEU B 1 113 ? -12.367 -11.953 -0.803 1 96.5 113 LEU B C 1
ATOM 2086 O O . LEU B 1 113 ? -12.102 -12.414 0.311 1 96.5 113 LEU B O 1
ATOM 2090 N N . ILE B 1 114 ? -12.68 -10.664 -1.028 1 97.75 114 ILE B N 1
ATOM 2091 C CA . ILE B 1 114 ? -12.531 -9.781 0.122 1 97.75 114 ILE B CA 1
ATOM 2092 C C . ILE B 1 114 ? -13.789 -8.93 0.286 1 97.75 114 ILE B C 1
ATOM 2094 O O . ILE B 1 114 ? -13.977 -8.273 1.313 1 97.75 114 ILE B O 1
ATOM 2098 N N . SER B 1 115 ? -14.734 -8.938 -0.676 1 98.12 115 SER B N 1
ATOM 2099 C CA . SER B 1 115 ? -15.859 -8.008 -0.706 1 98.12 115 SER B CA 1
ATOM 2100 C C . SER B 1 115 ? -16.75 -8.18 0.519 1 98.12 115 SER B C 1
ATOM 2102 O O . SER B 1 115 ? -17.422 -7.238 0.936 1 98.12 115 SER B O 1
ATOM 2104 N N . GLY B 1 116 ? -16.703 -9.336 1.139 1 98 116 GLY B N 1
ATOM 2105 C CA . GLY B 1 116 ? -17.562 -9.602 2.275 1 98 116 GLY B CA 1
ATOM 2106 C C . GLY B 1 116 ? -17.094 -8.945 3.557 1 98 116 GLY B C 1
ATOM 2107 O O . GLY B 1 116 ? -17.844 -8.844 4.527 1 98 116 GLY B O 1
ATOM 2108 N N . PH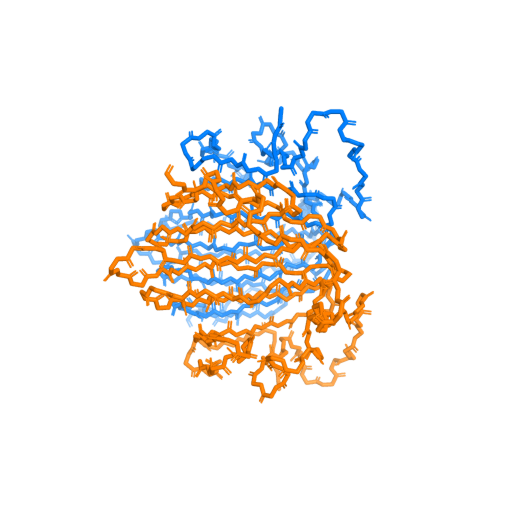E B 1 117 ? -15.773 -8.43 3.541 1 98.5 117 PHE B N 1
ATOM 2109 C CA . PHE B 1 117 ? -15.305 -7.941 4.832 1 98.5 117 PHE B CA 1
ATOM 2110 C C . PHE B 1 117 ? -14.391 -6.734 4.652 1 98.5 117 PHE B C 1
ATOM 2112 O O . PHE B 1 117 ? -14.031 -6.07 5.625 1 98.5 117 PHE B O 1
ATOM 2119 N N . ALA B 1 118 ? -14.008 -6.402 3.441 1 98.62 118 ALA B N 1
ATOM 2120 C CA . ALA B 1 118 ? -13.18 -5.215 3.221 1 98.62 118 ALA B CA 1
ATOM 2121 C C . ALA B 1 118 ? -13.891 -3.955 3.697 1 98.62 118 ALA B C 1
ATOM 2123 O O . ALA B 1 118 ? -15.102 -3.811 3.512 1 98.62 118 ALA B O 1
ATOM 2124 N N . VAL B 1 119 ? -13.141 -3.039 4.27 1 98.81 119 VAL B N 1
ATOM 2125 C CA . VAL B 1 119 ? -13.719 -1.828 4.84 1 98.81 119 VAL B CA 1
ATOM 2126 C C . VAL B 1 119 ? -13.406 -0.632 3.947 1 98.81 119 VAL B C 1
ATOM 2128 O O . VAL B 1 119 ? -12.242 -0.385 3.617 1 98.81 119 VAL B O 1
ATOM 2131 N N . GLY B 1 120 ? -14.453 0.083 3.527 1 98.69 120 GLY B N 1
ATOM 2132 C CA . GLY B 1 120 ? -14.266 1.338 2.816 1 98.69 120 GLY B CA 1
ATOM 2133 C C . GLY B 1 120 ? -13.938 2.5 3.734 1 98.69 120 GLY B C 1
ATOM 2134 O O . GLY B 1 120 ? -14.586 2.686 4.766 1 98.69 120 GLY B O 1
ATOM 2135 N N . LEU B 1 121 ? -12.945 3.27 3.396 1 98.88 121 LEU B N 1
ATOM 2136 C CA . LEU B 1 121 ? -12.555 4.434 4.184 1 98.88 121 LEU B CA 1
ATOM 2137 C C . LEU B 1 121 ? -13.164 5.707 3.611 1 98.88 121 LEU B C 1
ATOM 2139 O O . LEU B 1 121 ? -12.461 6.527 3.021 1 98.88 121 LEU B O 1
ATOM 2143 N N . PHE B 1 122 ? -14.383 5.879 3.848 1 98.69 122 PHE B N 1
ATOM 2144 C CA . PHE B 1 122 ? -15.18 7.012 3.389 1 98.69 122 PHE B CA 1
ATOM 2145 C C . PHE B 1 122 ? -15.953 7.633 4.547 1 98.69 122 PHE B C 1
ATOM 2147 O O . PHE B 1 122 ? -16.375 6.93 5.469 1 98.69 122 PHE B O 1
ATOM 2154 N N . ASP B 1 123 ? -16.109 8.938 4.43 1 97.62 123 ASP B N 1
ATOM 2155 C CA . ASP B 1 123 ? -16.984 9.586 5.395 1 97.62 123 ASP B CA 1
ATOM 2156 C C . ASP B 1 123 ? -18.453 9.297 5.082 1 97.62 123 ASP B C 1
ATOM 2158 O O . ASP B 1 123 ? -18.797 8.914 3.959 1 97.62 123 ASP B O 1
ATOM 2162 N N . ASP B 1 124 ? -19.281 9.5 6.125 1 95.75 124 ASP B N 1
ATOM 2163 C CA . ASP B 1 124 ? -20.719 9.344 5.918 1 95.75 124 ASP B CA 1
ATOM 2164 C C . ASP B 1 124 ? -21.219 10.266 4.797 1 95.75 124 ASP B C 1
ATOM 2166 O O . ASP B 1 124 ? -20.922 11.461 4.789 1 95.75 124 ASP B O 1
ATOM 2170 N N . GLY B 1 125 ? -21.906 9.672 3.83 1 95.62 125 GLY B N 1
ATOM 2171 C CA . GLY B 1 125 ? -22.5 10.445 2.752 1 95.62 125 GLY B CA 1
ATOM 2172 C C . GLY B 1 125 ? -21.531 10.719 1.61 1 95.62 125 GLY B C 1
ATOM 2173 O O . GLY B 1 125 ? -21.938 11.234 0.563 1 95.62 125 GLY B O 1
ATOM 2174 N N . GLU B 1 126 ? -20.25 10.477 1.828 1 96.38 126 GLU B N 1
ATOM 2175 C CA . GLU B 1 126 ? -19.297 10.664 0.739 1 96.38 126 GLU B CA 1
ATOM 2176 C C . GLU B 1 126 ? -19.594 9.719 -0.42 1 96.38 126 GLU B C 1
ATOM 2178 O O . GLU B 1 126 ? -19.734 8.508 -0.219 1 96.38 126 GLU B O 1
ATOM 2183 N N . PRO B 1 127 ? -19.703 10.312 -1.607 1 96.25 127 PRO B N 1
ATOM 2184 C CA . PRO B 1 127 ? -19.859 9.398 -2.742 1 96.25 127 PRO B CA 1
ATOM 2185 C C . PRO B 1 127 ? -18.672 8.453 -2.91 1 96.25 127 PRO B C 1
ATOM 2187 O O . PRO B 1 127 ? -17.516 8.867 -2.75 1 96.25 127 PRO B O 1
ATOM 2190 N N . GLN B 1 128 ? -18.984 7.23 -3.102 1 96.56 128 GLN B N 1
ATOM 2191 C CA . GLN B 1 128 ? -17.938 6.238 -3.357 1 96.56 128 GLN B CA 1
ATOM 2192 C C . GLN B 1 128 ? -17.719 6.047 -4.855 1 96.56 128 GLN B C 1
ATOM 2194 O O . GLN B 1 128 ? -18.406 5.246 -5.492 1 96.56 128 GLN B O 1
ATOM 2199 N N . GLU B 1 129 ? -16.828 6.84 -5.383 1 97.25 129 GLU B N 1
ATOM 2200 C CA . GLU B 1 129 ? -16.422 6.691 -6.777 1 97.25 129 GLU B CA 1
ATOM 2201 C C . GLU B 1 129 ? -15.141 5.887 -6.895 1 97.25 129 GLU B C 1
ATOM 2203 O O . GLU B 1 129 ? -14.195 6.098 -6.129 1 97.25 129 GLU B O 1
ATOM 2208 N N . PHE B 1 130 ? -15.18 5 -7.844 1 98.5 130 PHE B N 1
ATOM 2209 C CA . PHE B 1 130 ? -14.055 4.082 -7.93 1 98.5 130 PHE B CA 1
ATOM 2210 C C . PHE B 1 130 ? -13.328 4.242 -9.258 1 98.5 130 PHE B C 1
ATOM 2212 O O . PHE B 1 130 ? -13.961 4.418 -10.305 1 98.5 130 PHE B O 1
ATOM 2219 N N . LEU B 1 131 ? -12 4.168 -9.234 1 98.38 131 LEU B N 1
ATOM 2220 C CA . LEU B 1 131 ? -11.148 4.168 -10.422 1 98.38 131 LEU B CA 1
ATOM 2221 C C . LEU B 1 131 ? -11.438 2.949 -11.289 1 98.38 131 LEU B C 1
ATOM 2223 O O . LEU B 1 131 ? -11.266 3 -12.516 1 98.38 131 LEU B O 1
ATOM 2227 N N . GLY B 1 132 ? -11.82 1.883 -10.742 1 98.12 132 GLY B N 1
ATOM 2228 C CA . GLY B 1 132 ? -12.156 0.583 -11.305 1 98.12 132 GLY B CA 1
ATOM 2229 C C . GLY B 1 132 ? -12.516 -0.447 -10.25 1 98.12 132 GLY B C 1
ATOM 2230 O O . GLY B 1 132 ? -12.562 -0.133 -9.062 1 98.12 132 GLY B O 1
ATOM 2231 N N . SER B 1 133 ? -12.844 -1.61 -10.727 1 96.44 133 SER B N 1
ATOM 2232 C CA . SER B 1 133 ? -13.18 -2.684 -9.797 1 96.44 133 SER B CA 1
ATOM 2233 C C . SER B 1 133 ? -12.742 -4.039 -10.336 1 96.44 133 SER B C 1
ATOM 2235 O O . SER B 1 133 ? -13.57 -4.93 -10.539 1 96.44 133 SER B O 1
ATOM 2237 N N . PRO B 1 134 ? -11.445 -4.141 -10.516 1 98.62 134 PRO B N 1
ATOM 2238 C CA . PRO B 1 134 ? -10.961 -5.441 -10.977 1 98.62 134 PRO B CA 1
ATOM 2239 C C . PRO B 1 134 ? -11.281 -6.574 -10.008 1 98.62 134 PRO B C 1
ATOM 2241 O O . PRO B 1 134 ? -11.484 -6.328 -8.812 1 98.62 134 PRO B O 1
ATOM 2244 N N . VAL B 1 135 ? -11.383 -7.789 -10.516 1 98.31 135 VAL B N 1
ATOM 2245 C CA . VAL B 1 135 ? -11.633 -8.977 -9.703 1 98.31 135 VAL B CA 1
ATOM 2246 C C . VAL B 1 135 ? -10.641 -10.078 -10.086 1 98.31 135 VAL B C 1
ATOM 2248 O O . VAL B 1 135 ? -10.062 -10.047 -11.172 1 98.31 135 VAL B O 1
ATOM 2251 N N . THR B 1 136 ? -10.445 -10.984 -9.188 1 98.06 136 THR B N 1
ATOM 2252 C CA . THR B 1 136 ? -9.602 -12.148 -9.43 1 98.06 136 THR B CA 1
ATOM 2253 C C . THR B 1 136 ? -10.266 -13.102 -10.422 1 98.06 136 THR B C 1
ATOM 2255 O O . THR B 1 136 ? -11.438 -13.453 -10.273 1 98.06 136 THR B O 1
ATOM 2258 N N . GLU B 1 137 ? -9.57 -13.461 -11.391 1 97.38 137 GLU B N 1
ATOM 2259 C CA . GLU B 1 137 ? -9.992 -14.477 -12.352 1 97.38 137 GLU B CA 1
ATOM 2260 C C . GLU B 1 137 ? -9.031 -15.664 -12.352 1 97.38 137 GLU B C 1
ATOM 2262 O O . GLU B 1 137 ? -7.887 -15.547 -12.789 1 97.38 137 GLU B O 1
ATOM 2267 N N . PHE B 1 138 ? -9.523 -16.797 -11.914 1 96.38 138 PHE B N 1
ATOM 2268 C CA . PHE B 1 138 ? -8.711 -18 -11.953 1 96.38 138 PHE B CA 1
ATOM 2269 C C . PHE B 1 138 ? -8.625 -18.547 -13.375 1 96.38 138 PHE B C 1
ATOM 2271 O O . PHE B 1 138 ? -9.562 -18.406 -14.156 1 96.38 138 PHE B O 1
ATOM 2278 N N . LEU B 1 139 ? -7.504 -19.156 -13.648 1 95.56 139 LEU B N 1
ATOM 2279 C CA . LEU B 1 139 ? -7.41 -19.797 -14.961 1 95.56 139 LEU B CA 1
ATOM 2280 C C . LEU B 1 139 ? -8.414 -20.938 -15.078 1 95.56 139 LEU B C 1
ATOM 2282 O O . LEU B 1 139 ? -8.633 -21.672 -14.125 1 95.56 139 LEU B O 1
ATOM 2286 N N . PRO B 1 140 ? -9 -21.031 -16.25 1 92.81 140 PRO B N 1
ATOM 2287 C CA . PRO B 1 140 ? -9.945 -22.141 -16.422 1 92.81 140 PRO B CA 1
ATOM 2288 C C . PRO B 1 140 ? -9.273 -23.5 -16.375 1 92.81 140 PRO B C 1
ATOM 2290 O O . PRO B 1 140 ? -8.055 -23.609 -16.562 1 92.81 140 PRO B O 1
ATOM 2293 N N . GLU B 1 141 ? -10.008 -24.484 -16.062 1 87.56 141 GLU B N 1
ATOM 2294 C CA . GLU B 1 141 ? -9.5 -25.844 -15.914 1 87.56 141 GLU B CA 1
ATOM 2295 C C . GLU B 1 141 ? -8.82 -26.328 -17.203 1 87.56 141 GLU B C 1
ATOM 2297 O O . GLU B 1 141 ? -7.871 -27.109 -17.156 1 87.56 141 GLU B O 1
ATOM 2302 N N . ASP B 1 142 ? -9.312 -25.844 -18.312 1 93.25 142 ASP B N 1
ATOM 2303 C CA . ASP B 1 142 ? -8.781 -26.312 -19.578 1 93.25 142 ASP B CA 1
ATOM 2304 C C . ASP B 1 142 ? -7.668 -25.391 -20.094 1 93.25 142 ASP B C 1
ATOM 2306 O O . ASP B 1 142 ? -7.293 -25.453 -21.266 1 93.25 142 ASP B O 1
ATOM 2310 N N . SER B 1 143 ? -7.289 -24.5 -19.219 1 94.88 143 SER B N 1
ATOM 2311 C CA . SER B 1 143 ? -6.168 -23.641 -19.594 1 94.88 143 SER B CA 1
ATOM 2312 C C . SER B 1 143 ? -4.938 -24.469 -19.953 1 94.88 143 SER B C 1
ATOM 2314 O O . SER B 1 143 ? -4.645 -25.484 -19.297 1 94.88 143 SER B O 1
ATOM 2316 N N . THR B 1 144 ? -4.125 -23.984 -20.938 1 96.25 144 THR B N 1
ATOM 2317 C CA . THR B 1 144 ? -2.893 -24.656 -21.344 1 96.25 144 THR B CA 1
ATOM 2318 C C . THR B 1 144 ? -1.693 -24.062 -20.609 1 96.25 144 THR B C 1
ATOM 2320 O O . THR B 1 144 ? -0.558 -24.5 -20.812 1 96.25 144 THR B O 1
ATOM 2323 N N . PHE B 1 145 ? -2.027 -23.078 -19.828 1 97.38 145 PHE B N 1
ATOM 2324 C CA . PHE B 1 145 ? -0.958 -22.5 -19.031 1 97.38 145 PHE B CA 1
ATOM 2325 C C . PHE B 1 145 ? -0.352 -23.531 -18.094 1 97.38 145 PHE B C 1
ATOM 2327 O O . PHE B 1 145 ? -1.071 -24.188 -17.328 1 97.38 145 PHE B O 1
ATOM 2334 N N . ASP B 1 146 ? 0.996 -23.719 -18.062 1 97.38 146 ASP B N 1
ATOM 2335 C CA . ASP B 1 146 ? 1.688 -24.688 -17.234 1 97.38 146 ASP B CA 1
ATOM 2336 C C . ASP B 1 146 ? 2.467 -23.984 -16.109 1 97.38 146 ASP B C 1
ATOM 2338 O O . ASP B 1 146 ? 3.586 -23.516 -16.328 1 97.38 146 ASP B O 1
ATOM 2342 N N . PRO B 1 147 ? 1.899 -24 -14.875 1 96.44 147 PRO B N 1
ATOM 2343 C CA . PRO B 1 147 ? 2.619 -23.359 -13.773 1 96.44 147 PRO B CA 1
ATOM 2344 C C . PRO B 1 147 ? 3.957 -24.031 -13.469 1 96.44 147 PRO B C 1
ATOM 2346 O O . PRO B 1 147 ? 4.82 -23.422 -12.828 1 96.44 147 PRO B O 1
ATOM 2349 N N . GLY B 1 148 ? 4.148 -25.234 -13.875 1 97.12 148 GLY B N 1
ATOM 2350 C CA . GLY B 1 148 ? 5.371 -25.969 -13.609 1 97.12 148 GLY B CA 1
ATOM 2351 C C . GLY B 1 148 ? 6.605 -25.328 -14.203 1 97.12 148 GLY B C 1
ATOM 2352 O O . GLY B 1 148 ? 7.707 -25.469 -13.672 1 97.12 148 GLY B O 1
ATOM 2353 N N . VAL B 1 149 ? 6.422 -24.672 -15.328 1 97.56 149 VAL B N 1
ATOM 2354 C CA . VAL B 1 149 ? 7.543 -24 -15.984 1 97.56 149 VAL B CA 1
ATOM 2355 C C . VAL B 1 149 ? 8.195 -23.016 -15.008 1 97.56 149 VAL B C 1
ATOM 2357 O O . VAL B 1 149 ? 9.414 -23.047 -14.812 1 97.56 149 VAL B O 1
ATOM 2360 N N . ALA B 1 150 ? 7.41 -22.141 -14.398 1 98 150 ALA B N 1
ATOM 2361 C CA . ALA B 1 150 ? 7.938 -21.156 -13.453 1 98 150 ALA B CA 1
ATOM 2362 C C . ALA B 1 150 ? 8.336 -21.828 -12.141 1 98 150 ALA B C 1
ATOM 2364 O O . ALA B 1 150 ? 9.352 -21.484 -11.539 1 98 150 ALA B O 1
ATOM 2365 N N . GLU B 1 151 ? 7.57 -22.812 -11.633 1 97.94 151 GLU B N 1
ATOM 2366 C CA . GLU B 1 151 ? 7.785 -23.391 -10.312 1 97.94 151 GLU B CA 1
ATOM 2367 C C . GLU B 1 151 ? 9.078 -24.203 -10.273 1 97.94 151 GLU B C 1
ATOM 2369 O O . GLU B 1 151 ? 9.695 -24.359 -9.211 1 97.94 151 GLU B O 1
ATOM 2374 N N . LYS B 1 152 ? 9.523 -24.672 -11.367 1 98.12 152 LYS B N 1
ATOM 2375 C CA . LYS B 1 152 ? 10.789 -25.391 -11.438 1 98.12 152 LYS B CA 1
ATOM 2376 C C . LYS B 1 152 ? 11.961 -24.5 -11.086 1 98.12 152 LYS B C 1
ATOM 2378 O O . LYS B 1 152 ? 13.008 -24.969 -10.633 1 98.12 152 LYS B O 1
ATOM 2383 N N . LEU B 1 153 ? 11.812 -23.219 -11.297 1 96.94 153 LEU B N 1
ATOM 2384 C CA . LEU B 1 153 ? 12.859 -22.25 -10.992 1 96.94 153 LEU B CA 1
ATOM 2385 C C . LEU B 1 153 ? 12.984 -22.047 -9.484 1 96.94 153 LEU B C 1
ATOM 2387 O O . LEU B 1 153 ? 13.977 -21.469 -9.016 1 96.94 153 LEU B O 1
ATOM 2391 N N . ALA B 1 154 ? 11.992 -22.438 -8.727 1 94.44 154 ALA B N 1
ATOM 2392 C CA . ALA B 1 154 ? 11.984 -22.266 -7.277 1 94.44 154 ALA B CA 1
ATOM 2393 C C . ALA B 1 154 ? 12.555 -23.516 -6.59 1 94.44 154 ALA B C 1
ATOM 2395 O O . ALA B 1 154 ? 12.383 -23.688 -5.379 1 94.44 154 ALA B O 1
ATOM 2396 N N . GLU B 1 155 ? 13.195 -24.484 -7.281 1 87 155 GLU B N 1
ATOM 2397 C CA . GLU B 1 155 ? 13.828 -25.672 -6.727 1 87 155 GLU B CA 1
ATOM 2398 C C . GLU B 1 155 ? 15.266 -25.375 -6.305 1 87 155 GLU B C 1
ATOM 2400 O O . GLU B 1 155 ? 15.93 -24.516 -6.891 1 87 155 GLU B O 1
#

Secondary structure (DSSP, 8-state):
--SEE-GGGS-EEEEE-SS-EEEEEEEE-SS-EEEEEEE-TT-BPPPEE-SSEEEEEEEESEEEEEETTEEEEEETT-EEEE-TT--EEEE--SSS-EEEEEEEES--TT-TTTTTT-EE---TT-----S-----EEPPTT----HHHHHGGG-/--SEE-GGGS-EEEEE-SS-EEEEEEEE-SS-EEEEEEE-TT-BPPPEE-SSEEEEEEEESEEEEEETTEEEEEETT-EEEE-TT--EEEE--SSS-EEEEEEEES--TT-TTTTTT-EE---TT-----S-----EEPPTT----HHHHHGGG-

Sequence (310 aa):
MSIHASGASVPEDVADMGSASFRTKAVYGGSSSLMIATRPAGYHSRPHTHDCEQLNWLQSGELWVFVEDRAFHMRTGDFLRIPPGKIHWSWNKSDVPCTLVEVHTPGMQHDRLISGFAVGLFDDGEPQEFLGSPVTEFLPEDSTFDPGVAEKLAEMSIHASGASVPEDVADMGSASFRTKAVYGGSSSLMIATRPAGYHSRPHTHDCEQLNWLQSGELWVFVEDRAFHMRTGDFLRIPPGKIHWSWNKSDVPCTLVEVHTPGMQHDRLISGFAVGLFDDGEPQEFLGSPVTEFLPEDSTFDPGVAEKLAE

Nearest PDB structures (foldseek):
  8hjx-assembly1_B  TM=8.750E-01  e=1.517E-07  Thermotoga maritima MSB8
  8zyg-assembly1_B  TM=8.789E-01  e=1.985E-07  Thermotoga maritima MSB8
  8awn-assembly1_A-2  TM=8.210E-01  e=6.413E-08  Thermotoga maritima
  8hjz-assembly1_B  TM=8.748E-01  e=2.598E-07  Thermotoga maritima MSB8
  8hjy-assembly1_B  TM=8.202E-01  e=3.053E-07  Thermotoga maritima MSB8

pLDDT: mean 97.64, std 2.42, range [84.81, 99.0]

Organism: Pseudonocardia thermophila (NCBI:txid1848)